Protein AF-A0A2H0XFH1-F1 (afdb_monomer_lite)

Foldseek 3Di:
DPDVVVVVVVVVVVVVVVVVVVVVVVPDPPPPPPPPPPPPDDPVVVVVVVPPPPPDDDDDDDDDDDDDDDDDDDDPDDDDPPPPPCDPPCPDDDDPCVPPDDDDPVVVVVVVVVVVVVVVVVVVCVVVVDDWDKDWDADPVRDIDIFIQFPVPRDTHNDWDADPPPRDIGDCVSVVHDDPCVVQVPPPDPPPPDD

pLDDT: mean 75.04, std 20.97, range [29.69, 97.19]

Sequence (195 aa):
MVNKSKELDRANRHYLTALQALRTIKEQPLKITLKANTAIIGQNQIVQANNHENNRVPRASPCDYITLFATGEKKFRKDYQQNLVISPNDLGVFQLADYSQKVNINDLTRQAKKELKTHLLRSSIELLGYNLALTTSKTRFNGERTWFVCPLCGKRVGVIYKQQGNNKVGCFKCLNLKYRKQRYKGMIEATTKTP

Organism: NCBI:txid1975084

Structure (mmCIF, N/CA/C/O backbone):
data_AF-A0A2H0XFH1-F1
#
_entry.id   AF-A0A2H0XFH1-F1
#
loop_
_atom_site.group_PDB
_atom_site.id
_atom_site.type_symbol
_atom_site.label_atom_id
_atom_site.label_alt_id
_atom_site.label_comp_id
_atom_site.label_asym_id
_atom_site.label_entity_id
_atom_site.label_seq_id
_atom_site.pdbx_PDB_ins_code
_atom_site.Cartn_x
_atom_site.Cartn_y
_atom_site.Cartn_z
_atom_site.occupancy
_atom_site.B_iso_or_equiv
_atom_site.auth_seq_id
_atom_site.auth_comp_id
_atom_site.auth_asym_id
_atom_site.auth_atom_id
_atom_site.pdbx_PDB_model_num
ATOM 1 N N . MET A 1 1 ? 32.714 10.387 49.669 1.00 56.88 1 MET A N 1
ATOM 2 C CA . MET A 1 1 ? 33.322 11.136 48.545 1.00 56.88 1 MET A CA 1
ATOM 3 C C . MET A 1 1 ? 33.868 10.127 47.543 1.00 56.88 1 MET A C 1
ATOM 5 O O . MET A 1 1 ? 34.739 9.351 47.907 1.00 56.88 1 MET A O 1
ATOM 9 N N . VAL A 1 2 ? 33.304 10.051 46.333 1.00 60.62 2 VAL A N 1
ATOM 10 C CA . VAL A 1 2 ? 33.778 9.125 45.287 1.00 60.62 2 VAL A CA 1
ATOM 11 C C . VAL A 1 2 ? 35.141 9.613 44.789 1.00 60.62 2 VAL A C 1
ATOM 13 O O . VAL A 1 2 ? 35.285 10.779 44.424 1.00 60.62 2 VAL A O 1
ATOM 16 N N . ASN A 1 3 ? 36.149 8.737 44.817 1.00 78.06 3 ASN A N 1
ATOM 17 C CA . ASN A 1 3 ? 37.506 9.054 44.371 1.00 78.06 3 ASN A CA 1
ATOM 18 C C . ASN A 1 3 ? 37.502 9.310 42.857 1.00 78.06 3 ASN A C 1
ATOM 20 O O . ASN A 1 3 ? 37.464 8.367 42.070 1.00 78.06 3 ASN A O 1
ATOM 24 N N . LYS A 1 4 ? 37.546 10.588 42.456 1.00 81.19 4 LYS A N 1
ATOM 25 C CA . LYS A 1 4 ? 37.508 11.035 41.050 1.00 81.19 4 LYS A CA 1
ATOM 26 C C . LYS A 1 4 ? 38.572 10.366 40.168 1.00 81.19 4 LYS A C 1
ATOM 28 O O . LYS A 1 4 ? 38.330 10.159 38.986 1.00 81.19 4 LYS A O 1
ATOM 33 N N . SER A 1 5 ? 39.710 9.973 40.743 1.00 83.75 5 SER A N 1
ATOM 34 C CA . SER A 1 5 ? 40.764 9.224 40.047 1.00 83.75 5 SER A CA 1
ATOM 35 C C . SER A 1 5 ? 40.297 7.849 39.555 1.00 83.75 5 SER A C 1
ATOM 37 O O . SER A 1 5 ? 40.556 7.484 38.414 1.00 83.75 5 SER A O 1
ATOM 39 N N . LYS A 1 6 ? 39.529 7.113 40.368 1.00 88.75 6 LYS A N 1
ATOM 40 C CA . LYS A 1 6 ? 39.027 5.776 40.005 1.00 88.75 6 LYS A CA 1
ATOM 41 C C . LYS A 1 6 ? 37.977 5.832 38.893 1.00 88.75 6 LYS A C 1
ATOM 43 O O . LYS A 1 6 ? 37.928 4.936 38.053 1.00 88.75 6 LYS A O 1
ATOM 48 N N . GLU A 1 7 ? 37.159 6.883 38.882 1.00 89.88 7 GLU A N 1
ATOM 49 C CA . GLU A 1 7 ? 36.175 7.123 37.818 1.00 89.88 7 GLU A CA 1
ATOM 50 C C . 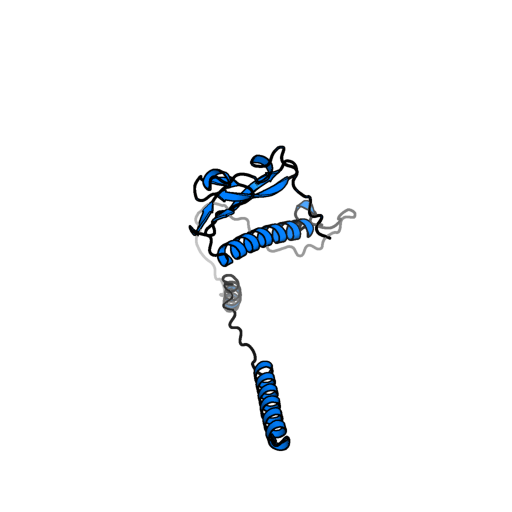GLU A 1 7 ? 36.851 7.530 36.503 1.00 89.88 7 GLU A C 1
ATOM 52 O O . GLU A 1 7 ? 36.461 7.048 35.440 1.00 89.88 7 GLU A O 1
ATOM 57 N N . LEU A 1 8 ? 37.922 8.330 36.565 1.00 93.12 8 LEU A N 1
ATOM 58 C CA . LEU A 1 8 ? 38.712 8.686 35.386 1.00 93.12 8 LEU A CA 1
ATOM 59 C C . LEU A 1 8 ? 39.372 7.451 34.749 1.00 93.12 8 LEU A C 1
ATOM 61 O O . LEU A 1 8 ? 39.285 7.258 33.537 1.00 93.12 8 LEU A O 1
ATOM 65 N N . ASP A 1 9 ? 39.946 6.561 35.561 1.00 94.19 9 ASP A N 1
ATOM 66 C CA . ASP A 1 9 ? 40.526 5.302 35.075 1.00 94.19 9 ASP A CA 1
ATOM 67 C C . ASP A 1 9 ? 39.476 4.373 34.459 1.00 94.19 9 ASP A C 1
ATOM 69 O O . ASP A 1 9 ? 39.735 3.677 33.472 1.00 94.19 9 ASP A O 1
ATOM 73 N N . ARG A 1 10 ? 38.268 4.354 35.030 1.00 94.31 10 ARG A N 1
ATOM 74 C CA . ARG A 1 10 ? 37.143 3.589 34.487 1.00 94.31 10 ARG A CA 1
ATOM 75 C C . ARG A 1 10 ? 36.719 4.133 33.124 1.00 94.31 10 ARG A C 1
ATOM 77 O O . ARG A 1 10 ? 36.577 3.348 32.187 1.00 94.31 10 ARG A O 1
ATOM 84 N N . ALA A 1 11 ? 36.584 5.452 32.996 1.00 93.25 11 ALA A N 1
ATOM 85 C CA . ALA A 1 11 ? 36.247 6.112 31.737 1.00 93.25 11 ALA A CA 1
ATOM 86 C C . ALA A 1 11 ? 37.311 5.864 30.655 1.00 93.25 11 ALA A C 1
ATOM 88 O O . ALA A 1 11 ? 36.967 5.504 29.528 1.00 93.25 11 ALA A O 1
ATOM 89 N N . ASN A 1 12 ? 38.595 5.955 31.011 1.00 96.00 12 ASN A N 1
ATOM 90 C CA . ASN A 1 12 ? 39.698 5.703 30.083 1.00 96.00 12 ASN A CA 1
ATOM 91 C C . ASN A 1 12 ? 39.706 4.260 29.563 1.00 96.00 12 ASN A C 1
ATOM 93 O O . ASN A 1 12 ? 39.897 4.044 28.366 1.00 96.00 12 ASN A O 1
ATOM 97 N N . ARG A 1 13 ? 39.429 3.265 30.418 1.00 95.81 13 ARG A N 1
ATOM 98 C CA . ARG A 1 13 ? 39.296 1.868 29.969 1.00 95.81 13 ARG A CA 1
ATOM 99 C C . ARG A 1 13 ? 38.153 1.700 28.973 1.00 95.81 13 ARG A C 1
ATOM 101 O O . ARG A 1 13 ? 38.363 1.117 27.915 1.00 95.81 13 ARG A O 1
ATOM 108 N N . HIS A 1 14 ? 36.977 2.255 29.271 1.00 95.31 14 HIS A N 1
ATOM 109 C CA . HIS A 1 14 ? 35.832 2.185 28.358 1.00 95.31 14 HIS A CA 1
ATOM 110 C C . HIS A 1 14 ? 36.119 2.859 27.010 1.00 95.31 14 HIS A C 1
ATOM 112 O O . HIS A 1 14 ? 35.769 2.306 25.966 1.00 95.31 14 HIS A O 1
ATOM 118 N N . TYR A 1 15 ? 36.802 4.005 27.021 1.00 97.19 15 TYR A N 1
ATOM 119 C CA . TYR A 1 15 ? 37.210 4.711 25.809 1.00 97.19 15 TYR A CA 1
ATOM 120 C C . TYR A 1 15 ? 38.165 3.877 24.939 1.00 97.19 15 TYR A C 1
ATOM 122 O O . TYR A 1 15 ? 37.941 3.728 23.737 1.00 97.19 15 TYR A O 1
ATOM 130 N N . LEU A 1 16 ? 39.190 3.268 25.541 1.00 96.06 16 LEU A N 1
ATOM 131 C CA . LEU A 1 16 ? 40.148 2.425 24.818 1.00 96.06 16 LEU A CA 1
ATOM 132 C C . LEU A 1 16 ? 39.493 1.162 24.243 1.00 96.06 16 LEU A C 1
ATOM 134 O O . LEU A 1 16 ? 39.755 0.808 23.092 1.00 96.06 16 LEU A O 1
ATOM 138 N N . THR A 1 17 ? 38.593 0.520 24.996 1.00 96.38 17 THR A N 1
ATOM 139 C CA . THR A 1 17 ? 37.822 -0.631 24.501 1.00 96.38 17 THR A CA 1
ATOM 140 C C . THR A 1 17 ? 36.943 -0.249 23.309 1.00 96.38 17 THR A C 1
ATOM 142 O O . THR A 1 17 ? 36.899 -0.983 22.321 1.00 96.38 17 THR A O 1
ATOM 145 N N . ALA A 1 18 ? 36.287 0.914 23.359 1.00 95.31 18 ALA A N 1
ATOM 146 C CA . ALA A 1 18 ? 35.474 1.407 22.250 1.00 95.31 18 ALA A CA 1
ATOM 147 C C . ALA A 1 18 ? 36.320 1.657 20.989 1.00 95.31 18 ALA A C 1
ATOM 149 O O . ALA A 1 18 ? 35.940 1.235 19.897 1.00 95.31 18 ALA A O 1
ATOM 150 N N . LEU A 1 19 ? 37.500 2.270 21.130 1.00 95.38 19 LEU A N 1
ATOM 151 C CA . LEU A 1 19 ? 38.416 2.481 20.005 1.00 95.38 19 LEU A CA 1
ATOM 152 C C . LEU A 1 19 ? 38.909 1.168 19.389 1.00 95.38 19 LEU A C 1
ATOM 154 O O . LEU A 1 19 ? 39.000 1.063 18.164 1.00 95.38 19 LEU A O 1
ATOM 158 N N . GLN A 1 20 ? 39.211 0.165 20.213 1.00 94.19 20 GLN A N 1
ATOM 159 C CA . GLN A 1 20 ? 39.649 -1.144 19.733 1.00 94.19 20 GLN A CA 1
ATOM 160 C C . GLN A 1 20 ? 38.537 -1.860 18.952 1.00 94.19 20 GLN A C 1
ATOM 162 O O . GLN A 1 20 ? 38.805 -2.401 17.881 1.00 94.19 20 GLN A O 1
ATOM 167 N N . ALA A 1 21 ? 37.289 -1.786 19.423 1.00 92.88 21 ALA A N 1
ATOM 168 C CA . ALA A 1 21 ? 36.130 -2.331 18.715 1.00 92.88 21 ALA A CA 1
ATOM 169 C C . ALA A 1 21 ? 35.875 -1.634 17.364 1.00 92.88 21 ALA A C 1
ATOM 171 O O . ALA A 1 21 ? 35.513 -2.271 16.379 1.00 92.88 21 ALA A O 1
ATOM 172 N N . LEU A 1 22 ? 36.097 -0.322 17.281 1.00 87.62 22 LEU A N 1
ATOM 173 C CA . LEU A 1 22 ? 35.948 0.410 16.020 1.00 87.62 22 LEU A CA 1
ATOM 174 C C . LEU A 1 22 ? 37.038 0.045 15.002 1.00 87.62 22 LEU A C 1
ATOM 176 O O . LEU A 1 22 ? 36.758 -0.027 13.805 1.00 87.62 22 LEU A O 1
ATOM 180 N N . ARG A 1 23 ? 38.267 -0.224 15.461 1.00 88.44 23 ARG A N 1
ATOM 181 C CA . ARG A 1 23 ? 39.347 -0.712 14.587 1.00 88.44 23 ARG A CA 1
ATOM 182 C C . ARG A 1 23 ? 39.047 -2.107 14.044 1.00 88.44 23 ARG A C 1
ATOM 184 O O . ARG A 1 23 ? 39.189 -2.311 12.844 1.00 88.44 23 ARG A O 1
ATOM 191 N N . THR A 1 24 ? 38.533 -3.019 14.871 1.00 86.19 24 THR A N 1
ATOM 192 C CA . THR A 1 24 ? 38.166 -4.368 14.407 1.00 86.19 24 THR A CA 1
ATOM 193 C C . THR A 1 24 ? 37.001 -4.353 13.418 1.00 86.19 24 THR A C 1
ATOM 195 O O . THR A 1 24 ? 37.026 -5.117 12.459 1.00 86.19 24 THR A O 1
ATOM 198 N N . ILE A 1 25 ? 36.019 -3.458 13.579 1.00 83.38 25 ILE A N 1
ATOM 199 C CA . ILE A 1 25 ? 34.946 -3.269 12.584 1.00 83.38 25 ILE A CA 1
ATOM 200 C C . ILE A 1 25 ? 35.511 -2.751 11.252 1.00 83.38 25 ILE A C 1
ATOM 202 O O . ILE A 1 25 ? 35.075 -3.186 10.188 1.00 83.38 25 ILE A O 1
ATOM 206 N N . LYS A 1 26 ? 36.488 -1.838 11.295 1.00 84.06 26 LYS A N 1
ATOM 207 C CA . LYS A 1 26 ? 37.116 -1.267 10.093 1.00 84.06 26 LYS A CA 1
ATOM 208 C C . LYS A 1 26 ? 37.992 -2.275 9.340 1.00 84.06 26 LYS A C 1
ATOM 210 O O . LYS A 1 26 ? 38.092 -2.196 8.119 1.00 84.06 26 LYS A O 1
ATOM 215 N N . GLU A 1 27 ? 38.644 -3.183 10.057 1.00 78.12 27 GLU A N 1
ATOM 216 C CA . GLU A 1 27 ? 39.628 -4.119 9.501 1.00 78.12 27 GLU A CA 1
ATOM 217 C C . GLU A 1 27 ? 39.028 -5.413 8.952 1.00 78.12 27 GLU A C 1
ATOM 219 O O . GLU A 1 27 ? 39.754 -6.177 8.327 1.00 78.12 27 GLU A O 1
ATOM 224 N N . GLN A 1 28 ? 37.735 -5.683 9.143 1.00 68.69 28 GLN A N 1
ATOM 225 C CA . GLN A 1 28 ? 37.112 -6.873 8.567 1.00 68.69 28 GLN A CA 1
ATOM 226 C C . GLN A 1 28 ? 36.797 -6.638 7.082 1.00 68.69 28 GLN A C 1
ATOM 228 O O . GLN A 1 28 ? 35.812 -5.959 6.776 1.00 68.69 28 GLN A O 1
ATOM 233 N N . PRO A 1 29 ? 37.559 -7.214 6.122 1.00 65.31 29 PRO A N 1
ATOM 234 C CA . PRO A 1 29 ? 37.061 -7.322 4.766 1.00 65.31 29 PRO A CA 1
ATOM 235 C C . PRO A 1 29 ? 35.828 -8.220 4.831 1.00 65.31 29 PRO A C 1
ATOM 237 O O . PRO A 1 29 ? 35.925 -9.427 5.062 1.00 65.31 29 PRO A O 1
ATOM 240 N N . LEU A 1 30 ? 34.647 -7.631 4.656 1.00 64.12 30 LEU A N 1
ATOM 241 C CA . LEU A 1 30 ? 33.427 -8.389 4.435 1.00 64.12 30 LEU A CA 1
ATOM 242 C C . LEU A 1 30 ? 33.646 -9.214 3.164 1.00 64.12 30 LEU A C 1
ATOM 244 O O . LEU A 1 30 ? 33.485 -8.722 2.048 1.00 64.12 30 LEU A O 1
ATOM 248 N N . LYS A 1 31 ? 34.036 -10.481 3.324 1.00 53.97 31 LYS A N 1
ATOM 249 C CA . LYS A 1 31 ? 34.028 -11.466 2.245 1.00 53.97 31 LYS A CA 1
ATOM 250 C C . LYS A 1 31 ? 32.570 -11.820 1.983 1.00 53.97 31 LYS A C 1
ATOM 252 O O . LYS A 1 31 ? 32.074 -12.871 2.389 1.00 53.97 31 LYS A O 1
ATOM 257 N N . ILE A 1 32 ? 31.855 -10.889 1.356 1.00 55.53 32 ILE A N 1
ATOM 258 C CA . ILE A 1 32 ? 30.487 -11.105 0.912 1.00 55.53 32 ILE A CA 1
ATOM 259 C C . ILE A 1 32 ? 30.586 -12.155 -0.187 1.00 55.53 32 ILE A C 1
ATOM 261 O O . ILE A 1 32 ? 30.992 -11.878 -1.314 1.00 55.53 32 ILE A O 1
ATOM 265 N N . THR A 1 33 ? 30.260 -13.395 0.163 1.00 54.22 33 THR A N 1
ATOM 266 C CA . THR A 1 33 ? 30.139 -14.473 -0.813 1.00 54.22 33 THR A CA 1
ATOM 267 C C . THR A 1 33 ? 28.787 -14.272 -1.480 1.00 54.22 33 THR A C 1
ATOM 269 O O . THR A 1 33 ? 27.788 -14.877 -1.094 1.00 54.22 33 THR A O 1
ATOM 272 N N . LEU A 1 34 ? 28.727 -13.327 -2.419 1.00 51.03 34 LEU A N 1
ATOM 273 C CA . LEU A 1 34 ? 27.561 -13.136 -3.265 1.00 51.03 34 LEU A CA 1
ATOM 274 C C . LEU A 1 34 ? 27.413 -14.410 -4.100 1.00 51.03 34 LEU A C 1
ATOM 276 O O . LEU A 1 34 ? 28.063 -14.569 -5.130 1.00 51.03 34 LEU A O 1
ATOM 280 N N . LYS A 1 35 ? 26.559 -15.339 -3.656 1.00 51.72 35 LYS A N 1
ATOM 281 C CA . LYS A 1 35 ? 25.988 -16.354 -4.544 1.00 51.72 35 LYS A CA 1
ATOM 282 C C . LYS A 1 35 ? 25.026 -15.625 -5.474 1.00 51.72 35 LYS A C 1
ATOM 284 O O . LYS A 1 35 ? 23.817 -15.615 -5.265 1.00 51.72 35 LYS A O 1
ATOM 289 N N . ALA A 1 36 ? 25.585 -14.929 -6.457 1.00 51.12 36 ALA A N 1
ATOM 290 C CA . ALA A 1 36 ? 24.815 -14.468 -7.586 1.00 51.12 36 ALA A CA 1
ATOM 291 C C . ALA A 1 36 ? 24.324 -15.728 -8.307 1.00 51.12 36 ALA A C 1
ATOM 293 O O . ALA A 1 36 ? 25.126 -16.520 -8.800 1.00 51.12 36 ALA A O 1
ATOM 294 N N . ASN A 1 37 ? 23.008 -15.928 -8.354 1.00 52.91 37 ASN A N 1
ATOM 295 C CA . ASN A 1 37 ? 22.392 -16.830 -9.321 1.00 52.91 37 ASN A CA 1
ATOM 296 C C . ASN A 1 37 ? 22.528 -16.192 -10.712 1.00 52.91 37 ASN A C 1
ATOM 298 O O . ASN A 1 37 ? 21.552 -15.769 -11.319 1.00 52.91 37 ASN A O 1
ATOM 302 N N . THR A 1 38 ? 23.759 -16.085 -11.202 1.00 52.44 38 THR A N 1
ATOM 303 C CA . THR A 1 38 ? 24.075 -15.873 -12.611 1.00 52.44 38 THR A CA 1
ATOM 304 C C . THR A 1 38 ? 24.416 -17.236 -13.194 1.00 52.44 38 THR A C 1
ATOM 306 O O . THR A 1 38 ? 25.561 -17.536 -13.523 1.00 52.44 38 THR A O 1
ATOM 309 N N . ALA A 1 39 ? 23.403 -18.095 -13.299 1.00 50.91 39 ALA A N 1
ATOM 310 C CA . ALA A 1 39 ? 23.397 -19.024 -14.414 1.00 50.91 39 ALA A CA 1
ATOM 311 C C . ALA A 1 39 ? 23.316 -18.167 -15.692 1.00 50.91 39 ALA A C 1
ATOM 313 O O . ALA A 1 39 ? 22.602 -17.168 -15.703 1.00 50.91 39 ALA A O 1
ATOM 314 N N . ILE A 1 40 ? 24.022 -18.567 -16.752 1.00 53.56 40 ILE A N 1
ATOM 315 C CA . ILE A 1 40 ? 24.116 -17.899 -18.069 1.00 53.56 40 ILE A CA 1
ATOM 316 C C . ILE A 1 40 ? 25.279 -16.894 -18.229 1.00 53.56 40 ILE A C 1
ATOM 318 O O . ILE A 1 40 ? 25.121 -15.892 -18.900 1.00 53.56 40 ILE A O 1
ATOM 322 N N . ILE A 1 41 ? 26.488 -17.159 -17.715 1.00 46.28 41 ILE A N 1
ATOM 323 C CA . ILE A 1 41 ? 27.735 -16.716 -18.391 1.00 46.28 41 ILE A CA 1
ATOM 324 C C . ILE A 1 41 ? 28.824 -17.772 -18.138 1.00 46.28 41 ILE A C 1
ATOM 326 O O . ILE A 1 41 ? 29.733 -17.583 -17.343 1.00 46.28 41 ILE A O 1
ATOM 330 N N . GLY A 1 42 ? 28.693 -18.944 -18.762 1.00 43.84 42 GLY A N 1
ATOM 331 C CA . GLY A 1 42 ? 29.693 -20.019 -18.634 1.00 43.84 42 GLY A CA 1
ATOM 332 C C . GLY A 1 42 ? 29.771 -20.980 -19.818 1.00 43.84 42 GLY A C 1
ATOM 333 O O . GLY A 1 42 ? 30.693 -21.781 -19.892 1.00 43.84 42 GLY A O 1
ATOM 334 N N . GLN A 1 43 ? 28.846 -20.896 -20.778 1.00 45.72 43 GLN A N 1
ATOM 335 C CA . GLN A 1 43 ? 28.830 -21.794 -21.939 1.00 45.72 43 GLN A CA 1
ATOM 336 C C . GLN A 1 43 ? 29.565 -21.230 -23.166 1.00 45.72 43 GLN A C 1
ATOM 338 O O . GLN A 1 43 ? 29.958 -22.002 -24.031 1.00 45.72 43 GLN A O 1
ATOM 343 N N . ASN A 1 44 ? 29.856 -19.923 -23.225 1.00 48.97 44 ASN A N 1
ATOM 344 C CA . ASN A 1 44 ? 30.532 -19.332 -24.392 1.00 48.97 44 ASN A CA 1
ATOM 345 C C . ASN A 1 44 ? 32.067 -19.425 -24.363 1.00 48.97 44 ASN A C 1
ATOM 347 O O . ASN A 1 44 ? 32.689 -19.268 -25.408 1.00 48.97 44 ASN A O 1
ATOM 351 N N . GLN A 1 45 ? 32.692 -19.714 -23.215 1.00 50.47 45 GLN A N 1
ATOM 352 C CA . GLN A 1 45 ? 34.156 -19.867 -23.145 1.00 50.47 45 GLN A CA 1
ATOM 353 C C . GLN A 1 45 ? 34.630 -21.287 -23.499 1.00 50.47 45 GLN A C 1
ATOM 355 O O . GLN A 1 45 ? 35.728 -21.443 -24.022 1.00 50.47 45 GLN A O 1
ATOM 360 N N . ILE A 1 46 ? 33.788 -22.313 -23.326 1.00 50.00 46 ILE A N 1
ATOM 361 C CA . ILE A 1 46 ? 34.125 -23.696 -23.714 1.00 50.00 46 ILE A CA 1
ATOM 362 C C . ILE A 1 46 ? 34.072 -23.869 -25.244 1.00 50.00 46 ILE A C 1
ATOM 364 O O . ILE A 1 46 ? 34.881 -24.594 -25.816 1.00 50.00 46 ILE A O 1
ATOM 368 N N . VAL A 1 47 ? 33.191 -23.135 -25.935 1.00 50.84 47 VAL A N 1
ATOM 369 C CA . VAL A 1 47 ? 33.085 -23.184 -27.408 1.00 50.84 47 VAL A CA 1
ATOM 370 C C . VAL A 1 47 ? 34.312 -22.572 -28.101 1.00 50.84 47 VAL A C 1
ATOM 372 O O . VAL A 1 47 ? 34.637 -22.964 -29.218 1.00 50.84 47 VAL A O 1
ATOM 375 N N . GLN A 1 48 ? 35.041 -21.658 -27.451 1.00 49.66 48 GLN A N 1
ATOM 376 C CA . GLN A 1 48 ? 36.236 -21.043 -28.047 1.00 49.66 48 GLN A CA 1
ATOM 377 C C . GLN A 1 48 ? 37.525 -21.853 -27.830 1.00 49.66 48 GLN A C 1
ATOM 379 O O . GLN A 1 48 ? 38.448 -21.726 -28.630 1.00 49.66 48 GLN A O 1
ATOM 384 N N . ALA A 1 49 ? 37.584 -22.725 -26.818 1.00 44.69 49 ALA A N 1
ATOM 385 C CA . ALA A 1 49 ? 38.763 -23.556 -26.555 1.00 44.69 49 ALA A CA 1
ATOM 386 C C . ALA A 1 49 ? 38.871 -24.772 -27.497 1.00 44.69 49 ALA A C 1
ATOM 388 O O . ALA A 1 49 ? 39.973 -25.171 -27.860 1.00 44.69 49 ALA A O 1
ATOM 389 N N . ASN A 1 50 ? 37.745 -25.318 -27.971 1.00 47.59 50 ASN A N 1
ATOM 390 C CA . ASN A 1 50 ? 37.748 -26.529 -28.807 1.00 47.59 50 ASN A CA 1
ATOM 391 C C . ASN A 1 50 ? 38.034 -26.272 -30.300 1.00 47.59 50 ASN A C 1
ATOM 393 O O . ASN A 1 50 ? 38.177 -27.220 -31.068 1.00 47.59 50 ASN A O 1
ATOM 397 N N . ASN A 1 51 ? 38.132 -25.010 -30.732 1.00 46.31 51 ASN A N 1
ATOM 398 C CA . ASN A 1 51 ? 38.330 -24.664 -32.146 1.00 46.31 51 ASN A CA 1
ATOM 399 C C . ASN A 1 51 ? 39.805 -24.518 -32.561 1.00 46.31 51 ASN A C 1
ATOM 401 O O . ASN A 1 51 ? 40.074 -24.284 -33.738 1.00 46.31 51 ASN A O 1
ATOM 405 N N . HIS A 1 52 ? 40.762 -24.667 -31.638 1.00 44.62 52 HIS A N 1
ATOM 406 C CA . HIS A 1 52 ? 42.182 -24.424 -31.926 1.00 44.62 52 HIS A CA 1
ATOM 407 C C . HIS A 1 52 ? 43.042 -25.671 -32.209 1.00 44.62 52 HIS A C 1
ATOM 409 O O . HIS A 1 52 ? 44.191 -25.500 -32.608 1.00 44.62 52 HIS A O 1
ATOM 415 N N . GLU A 1 53 ? 42.523 -26.901 -32.104 1.00 42.16 53 GLU A N 1
ATOM 416 C CA . GLU A 1 53 ? 43.358 -28.114 -32.254 1.00 42.16 53 GLU A CA 1
ATOM 417 C C . GLU A 1 53 ? 43.228 -28.895 -33.574 1.00 42.16 53 GLU A C 1
ATOM 419 O O . GLU A 1 53 ? 44.041 -29.780 -33.825 1.00 42.16 53 GLU A O 1
ATOM 424 N N . ASN A 1 54 ? 42.321 -28.548 -34.492 1.00 39.38 54 ASN A N 1
ATOM 425 C CA . ASN A 1 54 ? 42.110 -29.351 -35.711 1.00 39.38 54 ASN A CA 1
ATOM 426 C C . ASN A 1 54 ? 42.575 -28.683 -37.016 1.00 39.38 54 ASN A C 1
ATOM 428 O O . ASN A 1 54 ? 41.884 -28.732 -38.030 1.00 39.38 54 ASN A O 1
ATOM 432 N N . ASN A 1 55 ? 43.788 -28.121 -37.020 1.00 43.38 55 ASN A N 1
ATOM 433 C CA . ASN A 1 55 ? 44.528 -27.811 -38.251 1.00 43.38 55 ASN A CA 1
ATOM 434 C C . ASN A 1 55 ? 45.625 -28.864 -38.495 1.00 43.38 55 ASN A C 1
ATOM 436 O O . ASN A 1 55 ? 46.818 -28.613 -38.333 1.00 43.38 55 ASN A O 1
ATOM 440 N N . ARG A 1 56 ? 45.216 -30.064 -38.920 1.00 39.31 56 ARG A N 1
ATOM 441 C CA . ARG A 1 56 ? 46.076 -30.981 -39.684 1.00 39.31 56 ARG A CA 1
ATOM 442 C C . ARG A 1 56 ? 45.365 -31.324 -40.985 1.00 39.31 56 ARG A C 1
ATOM 444 O O . ARG A 1 56 ? 44.303 -31.932 -40.979 1.00 39.31 56 ARG A O 1
ATOM 451 N N . VAL A 1 57 ? 45.958 -30.890 -42.090 1.00 42.53 57 VAL A N 1
ATOM 452 C CA . VAL A 1 57 ? 45.482 -31.106 -43.460 1.00 42.53 57 VAL A CA 1
ATOM 453 C C . VAL A 1 57 ? 45.745 -32.561 -43.875 1.00 42.53 57 VAL A C 1
ATOM 455 O O . VAL A 1 57 ? 46.909 -32.966 -43.861 1.00 42.53 57 VAL A O 1
ATOM 458 N N . PRO A 1 58 ? 44.744 -33.344 -44.316 1.00 38.28 58 PRO A N 1
ATOM 459 C CA . PRO A 1 58 ? 44.989 -34.548 -45.100 1.00 38.28 58 PRO A CA 1
ATOM 460 C C . PRO A 1 58 ? 45.030 -34.203 -46.595 1.00 38.28 58 PRO A C 1
ATOM 462 O O . PRO A 1 58 ? 44.170 -33.493 -47.116 1.00 38.28 58 PRO A O 1
ATOM 465 N N . ARG A 1 59 ? 46.043 -34.729 -47.292 1.00 38.72 59 ARG A N 1
ATOM 466 C CA . ARG A 1 59 ? 46.125 -34.738 -48.759 1.00 38.72 59 ARG A CA 1
ATOM 467 C C . ARG A 1 59 ? 44.959 -35.562 -49.313 1.00 38.72 59 ARG A C 1
ATOM 469 O O . ARG A 1 59 ? 44.800 -36.713 -48.924 1.00 38.72 59 ARG A O 1
ATOM 476 N N . ALA A 1 60 ? 44.182 -34.993 -50.228 1.00 35.34 60 ALA A N 1
ATOM 477 C CA . ALA A 1 60 ? 43.206 -35.749 -51.002 1.00 35.34 60 ALA A CA 1
ATOM 478 C C . ALA A 1 60 ? 43.910 -36.500 -52.145 1.00 35.34 60 ALA A C 1
ATOM 480 O O . ALA A 1 60 ? 44.707 -35.902 -52.871 1.00 35.34 60 ALA A O 1
ATOM 481 N N . SER A 1 61 ? 43.571 -37.777 -52.334 1.00 35.31 61 SER A N 1
ATOM 482 C CA . SER A 1 61 ? 43.657 -38.453 -53.631 1.00 35.31 61 SER A CA 1
ATOM 483 C C . SER A 1 61 ? 42.259 -38.919 -54.057 1.00 35.31 61 SER A C 1
ATOM 485 O O . SER A 1 61 ? 41.417 -39.171 -53.194 1.00 35.31 61 SER A O 1
ATOM 487 N N . PRO A 1 62 ? 41.987 -38.991 -55.368 1.00 49.88 62 PRO A N 1
ATOM 488 C CA . PRO A 1 62 ? 40.641 -39.017 -55.921 1.00 49.88 62 PRO A CA 1
ATOM 489 C C . PRO A 1 62 ? 40.188 -40.441 -56.242 1.00 49.88 62 PRO A C 1
ATOM 491 O O . PRO A 1 62 ? 40.950 -41.181 -56.853 1.00 49.88 62 PRO A O 1
ATOM 494 N N . CYS A 1 63 ? 38.957 -40.793 -55.866 1.00 33.47 63 CYS A N 1
ATOM 495 C CA . CYS A 1 63 ? 37.991 -41.486 -56.724 1.00 33.47 63 CYS A CA 1
ATOM 496 C C . CYS A 1 63 ? 36.727 -41.892 -55.948 1.00 33.47 63 CYS A C 1
ATOM 498 O O . CYS A 1 63 ? 36.769 -42.218 -54.767 1.00 33.47 63 CYS A O 1
ATOM 500 N N . ASP A 1 64 ? 35.639 -41.899 -56.713 1.00 29.69 64 ASP A N 1
ATOM 501 C CA . ASP A 1 64 ? 34.442 -42.723 -56.570 1.00 29.69 64 ASP A CA 1
ATOM 502 C C . ASP A 1 64 ? 33.238 -42.241 -55.737 1.00 29.69 64 ASP A C 1
ATOM 504 O O . ASP A 1 64 ? 33.187 -42.242 -54.513 1.00 29.69 64 ASP A O 1
ATOM 508 N N . TYR A 1 65 ? 32.196 -41.980 -56.535 1.00 37.78 65 TYR A N 1
ATOM 509 C CA . TYR A 1 65 ? 30.825 -42.462 -56.373 1.00 37.78 65 TYR A CA 1
ATOM 510 C C . TYR A 1 65 ? 29.805 -41.561 -55.660 1.00 37.78 65 TYR A C 1
ATOM 512 O O . TYR A 1 65 ? 29.452 -41.699 -54.496 1.00 37.78 65 TYR A O 1
ATOM 520 N N . ILE A 1 66 ? 29.278 -40.641 -56.469 1.00 41.31 66 ILE A N 1
ATOM 521 C CA . ILE A 1 66 ? 27.846 -40.432 -56.750 1.00 41.31 66 ILE A CA 1
ATOM 522 C C . ILE A 1 66 ? 26.884 -41.317 -55.924 1.00 41.31 66 ILE A C 1
ATOM 524 O O . ILE A 1 66 ? 26.804 -42.514 -56.158 1.00 41.31 66 ILE A O 1
ATOM 528 N N . THR A 1 67 ? 26.027 -40.728 -55.082 1.00 42.72 67 THR A N 1
ATOM 529 C CA . THR A 1 67 ? 24.564 -40.642 -55.324 1.00 42.72 67 THR A CA 1
ATOM 530 C C . THR A 1 67 ? 23.785 -40.058 -54.136 1.00 42.72 67 THR A C 1
ATOM 532 O O . THR A 1 67 ? 23.900 -40.550 -53.026 1.00 42.72 67 THR A O 1
ATOM 535 N N . LEU A 1 68 ? 22.916 -39.081 -54.467 1.00 39.84 68 LEU A N 1
ATOM 536 C CA . LEU A 1 68 ? 21.596 -38.767 -53.876 1.00 39.84 68 LEU A CA 1
ATOM 537 C C . LEU A 1 68 ? 21.614 -38.343 -52.386 1.00 39.84 68 LEU A C 1
ATOM 539 O O . LEU A 1 68 ? 22.064 -39.069 -51.521 1.00 39.84 68 LEU A O 1
ATOM 543 N N . PHE A 1 69 ? 21.174 -37.143 -51.996 1.00 38.00 69 PHE A N 1
ATOM 544 C CA . PHE A 1 69 ? 19.804 -36.649 -52.130 1.00 38.00 69 PHE A CA 1
ATOM 545 C C . PHE A 1 69 ? 19.723 -35.107 -52.110 1.00 38.00 69 PHE A C 1
ATOM 547 O O . PHE A 1 69 ? 20.387 -34.436 -51.329 1.00 38.00 69 PHE A O 1
ATOM 554 N N . ALA A 1 70 ? 18.844 -34.586 -52.971 1.00 36.84 70 ALA A N 1
ATOM 555 C CA . ALA A 1 70 ? 17.972 -33.428 -52.758 1.00 36.84 70 ALA A CA 1
ATOM 556 C C . ALA A 1 70 ? 18.562 -32.171 -52.080 1.00 36.84 70 ALA A C 1
ATOM 558 O O . ALA A 1 70 ? 18.332 -31.872 -50.914 1.00 36.84 70 ALA A O 1
ATOM 559 N N . THR A 1 71 ? 19.254 -31.386 -52.905 1.00 41.69 71 THR A N 1
ATOM 560 C CA . THR A 1 71 ? 19.078 -29.932 -53.084 1.00 41.69 71 THR A CA 1
ATOM 561 C C . THR A 1 71 ? 18.302 -29.171 -51.999 1.00 41.69 71 THR A C 1
ATOM 563 O O . THR A 1 71 ? 17.073 -29.106 -52.028 1.00 41.69 71 THR A O 1
ATOM 566 N N . GLY A 1 72 ? 19.029 -28.470 -51.129 1.00 43.88 72 GLY A N 1
ATOM 567 C CA . GLY A 1 72 ? 18.419 -27.498 -50.224 1.00 43.88 72 GLY A CA 1
ATOM 568 C C . GLY A 1 72 ? 19.364 -26.609 -49.420 1.00 43.88 72 GLY A C 1
ATOM 569 O O . GLY A 1 72 ? 18.870 -25.812 -48.635 1.00 43.88 72 GLY A O 1
ATOM 570 N N . GLU A 1 73 ? 20.687 -26.678 -49.594 1.00 37.81 73 GLU A N 1
ATOM 571 C CA . GLU A 1 73 ? 21.612 -25.851 -48.810 1.00 37.81 73 GLU A CA 1
ATOM 572 C C . GLU A 1 73 ? 22.379 -24.879 -49.702 1.00 37.81 73 GLU A C 1
ATOM 574 O O . GLU A 1 73 ? 23.177 -25.234 -50.573 1.00 37.81 73 GLU A O 1
ATOM 579 N N . LYS A 1 74 ? 22.058 -23.599 -49.498 1.00 39.53 74 LYS A N 1
ATOM 580 C CA . LYS A 1 74 ? 22.691 -22.458 -50.146 1.00 39.53 74 LYS A CA 1
ATOM 581 C C . LYS A 1 74 ? 24.185 -22.501 -49.843 1.00 39.53 74 LYS A C 1
ATOM 583 O O . LYS A 1 74 ? 24.600 -22.352 -48.698 1.00 39.53 74 LYS A O 1
ATOM 588 N N . LYS A 1 75 ? 24.971 -22.680 -50.907 1.00 37.88 75 LYS A N 1
ATOM 589 C CA . LYS A 1 75 ? 26.428 -22.545 -50.934 1.00 37.88 75 LYS A CA 1
ATOM 590 C C . LYS A 1 75 ? 26.863 -21.349 -50.091 1.00 37.88 75 LYS A C 1
ATOM 592 O O . LYS A 1 75 ? 26.579 -20.202 -50.436 1.00 37.88 75 LYS A O 1
ATOM 597 N N . PHE A 1 76 ? 27.605 -21.643 -49.030 1.00 43.34 76 PHE A N 1
ATOM 598 C CA . PHE A 1 76 ? 28.436 -20.687 -48.320 1.00 43.34 76 PHE A CA 1
ATOM 599 C C . PHE A 1 76 ? 29.551 -20.243 -49.277 1.00 43.34 76 PHE A C 1
ATOM 601 O O . PHE A 1 76 ? 30.635 -20.826 -49.325 1.00 43.34 76 PHE A O 1
ATOM 608 N N . ARG A 1 77 ? 29.249 -19.250 -50.120 1.00 42.22 77 ARG A N 1
ATOM 609 C CA . ARG A 1 77 ? 30.264 -18.510 -50.865 1.00 42.22 77 ARG A CA 1
ATOM 610 C C . ARG A 1 77 ? 31.033 -17.663 -49.852 1.00 42.22 77 ARG A C 1
ATOM 612 O O . ARG A 1 77 ? 30.572 -16.608 -49.429 1.00 42.22 77 ARG A O 1
ATOM 619 N N . LYS A 1 78 ? 32.214 -18.162 -49.476 1.00 45.22 78 LYS A N 1
ATOM 620 C CA . LYS A 1 78 ? 33.385 -17.294 -49.320 1.00 45.22 78 LYS A CA 1
ATOM 621 C C . LYS A 1 78 ? 33.516 -16.491 -50.616 1.00 45.22 78 LYS A C 1
ATOM 623 O O . LYS A 1 78 ? 33.166 -17.028 -51.662 1.00 45.22 78 LYS A O 1
ATOM 628 N N . ASP A 1 79 ? 33.957 -15.246 -50.480 1.00 45.47 79 ASP A N 1
ATOM 629 C CA . ASP A 1 79 ? 34.271 -14.258 -51.525 1.00 45.47 79 ASP A CA 1
ATOM 630 C C . ASP A 1 79 ? 33.370 -13.036 -51.404 1.00 45.47 79 ASP A C 1
ATOM 632 O O . ASP A 1 79 ? 32.361 -12.918 -52.092 1.00 45.47 79 ASP A O 1
ATOM 636 N N . TYR A 1 80 ? 33.766 -12.107 -50.531 1.00 49.59 80 TYR A N 1
ATOM 637 C CA . TYR A 1 80 ? 33.584 -10.689 -50.818 1.00 49.59 80 TYR A CA 1
ATOM 638 C C . TYR A 1 80 ? 34.446 -9.828 -49.886 1.00 49.59 80 TYR A C 1
ATOM 640 O O . TYR A 1 80 ? 33.976 -9.177 -48.959 1.00 49.59 80 TYR A O 1
ATOM 648 N N . GLN A 1 81 ? 35.745 -9.771 -50.190 1.00 54.00 81 GLN A N 1
ATOM 649 C CA . GLN A 1 81 ? 36.419 -8.475 -50.166 1.00 54.00 81 GLN A CA 1
ATOM 650 C C . GLN A 1 81 ? 35.885 -7.697 -51.373 1.00 54.00 81 GLN A C 1
ATOM 652 O O . GLN A 1 81 ? 36.518 -7.650 -52.425 1.00 54.00 81 GLN A O 1
ATOM 657 N N . GLN A 1 82 ? 34.662 -7.171 -51.268 1.00 55.84 82 GLN A N 1
ATOM 658 C CA . GLN A 1 82 ? 34.220 -6.192 -52.247 1.00 55.84 82 GLN A CA 1
ATOM 659 C C . GLN A 1 82 ? 34.927 -4.883 -51.928 1.00 55.84 82 GLN A C 1
ATOM 661 O O . GLN A 1 82 ? 34.664 -4.242 -50.913 1.00 55.84 82 GLN A O 1
ATOM 666 N N . ASN A 1 83 ? 35.840 -4.510 -52.822 1.00 56.19 83 ASN A N 1
ATOM 667 C CA . ASN A 1 83 ? 36.114 -3.112 -53.098 1.00 56.19 83 ASN A CA 1
ATOM 668 C C . ASN A 1 83 ? 34.756 -2.453 -53.359 1.00 56.19 83 ASN A C 1
ATOM 670 O O . ASN A 1 83 ? 34.180 -2.640 -54.431 1.00 56.19 83 ASN A O 1
ATOM 674 N N . LEU A 1 84 ? 34.207 -1.774 -52.348 1.00 58.81 84 LEU A N 1
ATOM 675 C CA . LEU A 1 84 ? 32.975 -1.016 -52.496 1.00 58.81 84 LEU A CA 1
ATOM 676 C C . LEU A 1 84 ? 33.244 0.077 -53.524 1.00 58.81 84 LEU A C 1
ATOM 678 O O . LEU A 1 84 ? 33.926 1.064 -53.250 1.00 58.81 84 LEU A O 1
ATOM 682 N N . VAL A 1 85 ? 32.713 -0.121 -54.726 1.00 62.03 85 VAL A N 1
ATOM 683 C CA . VAL A 1 85 ? 32.501 0.962 -55.676 1.00 62.03 85 VAL A CA 1
ATOM 684 C C . VAL A 1 85 ? 31.435 1.841 -55.035 1.00 62.03 85 VAL A C 1
ATOM 686 O O . VAL A 1 85 ? 30.249 1.539 -55.119 1.00 62.03 85 VAL A O 1
ATOM 689 N N . ILE A 1 86 ? 31.870 2.877 -54.316 1.00 60.03 86 ILE A N 1
ATOM 690 C CA . ILE A 1 86 ? 30.977 3.866 -53.714 1.00 60.03 86 ILE A CA 1
ATOM 691 C C . ILE A 1 86 ? 30.270 4.548 -54.883 1.00 60.03 86 ILE A C 1
ATOM 693 O O . ILE A 1 86 ? 30.870 5.343 -55.610 1.00 60.03 86 ILE A O 1
ATOM 697 N N . SER A 1 87 ? 29.009 4.187 -55.122 1.00 66.56 87 SER A N 1
ATOM 698 C CA . SER A 1 87 ? 28.189 4.954 -56.054 1.00 66.56 87 SER A CA 1
ATOM 699 C C . SER A 1 87 ? 28.006 6.364 -55.471 1.00 66.56 87 SER A C 1
ATOM 701 O O . SER A 1 87 ? 27.936 6.493 -54.247 1.00 66.56 87 SER A O 1
ATOM 703 N N . PRO A 1 88 ? 27.896 7.432 -56.283 1.00 69.56 88 PRO A N 1
ATOM 704 C CA . PRO A 1 88 ? 27.714 8.794 -55.764 1.00 69.56 88 PRO A CA 1
ATOM 705 C C . PRO A 1 88 ? 26.511 8.970 -54.815 1.00 69.56 88 PRO A C 1
ATOM 707 O O . PRO A 1 88 ? 26.454 9.956 -54.089 1.00 69.56 88 PRO A O 1
ATOM 710 N N . ASN A 1 89 ? 25.581 8.004 -54.796 1.00 67.69 89 ASN A N 1
ATOM 711 C CA . ASN A 1 89 ? 24.394 7.965 -53.939 1.00 67.69 89 ASN A CA 1
ATOM 712 C C . ASN A 1 89 ? 24.435 6.883 -52.843 1.00 67.69 89 ASN A C 1
ATOM 714 O O . ASN A 1 89 ? 23.405 6.599 -52.228 1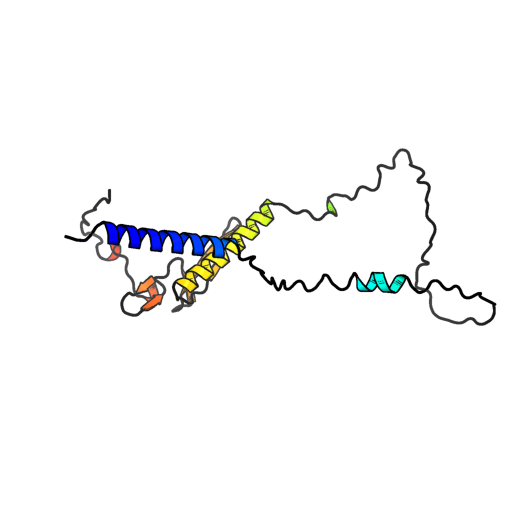.00 67.69 89 ASN A O 1
ATOM 718 N N . ASP A 1 90 ? 25.586 6.267 -52.577 1.00 65.69 90 ASP A N 1
ATOM 719 C CA . ASP A 1 90 ? 25.703 5.258 -51.526 1.00 65.69 90 ASP A CA 1
ATOM 720 C C . ASP A 1 90 ? 25.883 5.944 -50.164 1.00 65.69 90 ASP A C 1
ATOM 722 O O . ASP A 1 90 ? 26.994 6.205 -49.704 1.00 65.69 90 ASP A O 1
ATOM 726 N N . LEU A 1 91 ? 24.763 6.300 -49.526 1.00 68.19 91 LEU A N 1
ATOM 727 C CA . LEU A 1 91 ? 24.752 6.986 -48.229 1.00 68.19 91 LEU A CA 1
ATOM 728 C C . LEU A 1 91 ? 25.299 6.107 -47.084 1.00 68.19 91 LEU A C 1
ATOM 730 O O . LEU A 1 91 ? 25.493 6.607 -45.986 1.00 68.19 91 LEU A O 1
ATOM 734 N N . GLY A 1 92 ? 25.609 4.833 -47.327 1.00 64.81 92 GLY A N 1
ATOM 735 C CA . GLY A 1 92 ? 26.077 3.891 -46.316 1.00 64.81 92 GLY A CA 1
ATOM 736 C C . GLY A 1 92 ? 24.931 3.119 -45.658 1.00 64.81 92 GLY A C 1
ATOM 737 O O . GLY A 1 92 ? 23.761 3.500 -45.708 1.00 64.81 92 GLY A O 1
ATOM 738 N N . VAL A 1 93 ? 25.268 1.985 -45.039 1.00 65.75 93 VAL A N 1
ATOM 739 C CA . VAL A 1 93 ? 24.296 1.109 -44.370 1.00 65.75 93 VAL A CA 1
ATOM 740 C C . VAL A 1 93 ? 23.961 1.686 -42.995 1.00 65.75 93 VAL A C 1
ATOM 742 O O . VAL A 1 93 ? 24.477 1.245 -41.968 1.00 65.75 93 VAL A O 1
ATOM 745 N N . PHE A 1 94 ? 23.104 2.702 -42.957 1.00 68.44 94 PHE A N 1
ATOM 746 C CA . PHE A 1 94 ? 22.530 3.158 -41.698 1.00 68.44 94 PHE A CA 1
ATOM 747 C C . PHE A 1 94 ? 21.450 2.174 -41.256 1.00 68.44 94 PHE A C 1
ATOM 749 O O . PHE A 1 94 ? 20.470 1.938 -41.964 1.00 68.44 94 PHE A O 1
ATOM 756 N N . GLN A 1 95 ? 21.606 1.600 -40.064 1.00 68.44 95 GLN A N 1
ATOM 757 C CA . GLN A 1 95 ? 20.487 0.924 -39.421 1.00 68.44 95 GLN A CA 1
ATOM 758 C C . GLN A 1 95 ? 19.445 1.983 -39.063 1.00 68.44 95 GLN A C 1
ATOM 760 O O . GLN A 1 95 ? 19.726 2.903 -38.293 1.00 68.44 95 GLN A O 1
ATOM 765 N N . LEU A 1 96 ? 18.249 1.872 -39.648 1.00 74.50 96 LEU A N 1
ATOM 766 C CA . LEU A 1 96 ? 17.146 2.758 -39.299 1.00 74.50 96 LEU A CA 1
ATOM 767 C C . LEU A 1 96 ? 16.841 2.616 -37.808 1.00 74.50 96 LEU A C 1
ATOM 769 O O . LEU A 1 96 ? 16.800 1.506 -37.270 1.00 74.50 96 LEU A O 1
ATOM 773 N N . ALA A 1 97 ? 16.594 3.750 -37.153 1.00 75.50 97 ALA A N 1
ATOM 774 C CA . ALA A 1 97 ? 16.278 3.796 -35.729 1.00 75.50 97 ALA A CA 1
ATOM 775 C C . ALA A 1 97 ? 15.065 2.920 -35.368 1.00 75.50 97 ALA A C 1
ATOM 777 O O . ALA A 1 97 ? 14.988 2.417 -34.248 1.00 75.50 97 ALA A O 1
ATOM 778 N N . ASP A 1 98 ? 14.167 2.673 -36.323 1.00 78.31 98 ASP A N 1
ATOM 779 C CA . ASP A 1 98 ? 12.987 1.820 -36.162 1.00 78.31 98 ASP A CA 1
ATOM 780 C C . ASP A 1 98 ? 13.327 0.357 -35.837 1.00 78.31 98 ASP A C 1
ATOM 782 O O . ASP A 1 98 ? 12.534 -0.333 -35.200 1.00 78.31 98 ASP A O 1
ATOM 786 N N . TYR A 1 99 ? 14.522 -0.111 -36.214 1.00 82.88 99 TYR A N 1
ATOM 787 C CA . TYR A 1 99 ? 15.009 -1.456 -35.885 1.00 82.88 99 TYR A CA 1
ATOM 788 C C . TYR A 1 99 ? 15.854 -1.499 -34.606 1.00 82.88 99 TYR A C 1
ATOM 790 O O . TYR A 1 99 ? 16.314 -2.568 -34.203 1.00 82.88 99 TYR A O 1
ATOM 798 N N . SER A 1 100 ? 16.071 -0.352 -33.959 1.00 85.50 100 SER A N 1
ATOM 799 C CA . SER A 1 100 ? 16.842 -0.263 -32.720 1.00 85.50 100 SER A CA 1
ATOM 800 C C . SER A 1 100 ? 15.948 -0.417 -31.487 1.00 85.50 100 SER A C 1
ATOM 802 O O . SER A 1 100 ? 14.804 0.042 -31.445 1.00 85.50 100 SER A O 1
ATOM 804 N N . GLN A 1 101 ? 16.471 -1.051 -30.436 1.00 88.31 101 GLN A N 1
ATOM 805 C CA . GLN A 1 101 ? 15.767 -1.143 -29.161 1.00 88.31 101 GLN A CA 1
ATOM 806 C C . GLN A 1 101 ? 15.762 0.227 -28.469 1.00 88.31 101 GLN A C 1
ATOM 808 O O . GLN A 1 101 ? 16.767 0.667 -27.912 1.00 88.31 101 GLN A O 1
ATOM 813 N N . LYS A 1 102 ? 14.609 0.900 -28.460 1.00 92.62 102 LYS A N 1
ATOM 814 C CA . LYS A 1 102 ? 14.439 2.165 -27.742 1.00 92.62 102 LYS A CA 1
ATOM 815 C C . LYS A 1 102 ? 14.192 1.914 -26.255 1.00 92.62 102 LYS A C 1
ATOM 817 O O . LYS A 1 102 ? 13.167 1.354 -25.875 1.00 92.62 102 LYS A O 1
ATOM 822 N N . VAL A 1 103 ? 15.095 2.399 -25.408 1.00 93.94 103 VAL A N 1
ATOM 823 C CA . VAL A 1 103 ? 14.920 2.413 -23.950 1.00 93.94 103 VAL A CA 1
ATOM 824 C C . VAL A 1 103 ? 14.716 3.852 -23.494 1.00 93.94 103 VAL A C 1
ATOM 826 O O . VAL A 1 103 ? 15.581 4.703 -23.685 1.00 93.94 103 VAL A O 1
ATOM 829 N N . ASN A 1 104 ? 13.559 4.141 -22.898 1.00 96.25 104 ASN A N 1
ATOM 830 C CA . ASN A 1 104 ? 13.252 5.459 -22.353 1.00 96.25 104 ASN A CA 1
ATOM 831 C C . ASN A 1 104 ? 13.429 5.459 -20.830 1.00 96.25 104 ASN A C 1
ATOM 833 O O . ASN A 1 104 ? 12.838 4.644 -20.119 1.00 96.25 104 ASN A O 1
ATOM 837 N N . ILE A 1 105 ? 14.197 6.418 -20.314 1.00 96.44 105 ILE A N 1
ATOM 838 C CA . ILE A 1 105 ? 14.430 6.573 -18.875 1.00 96.44 105 ILE A CA 1
ATOM 839 C C . ILE A 1 105 ? 13.131 6.808 -18.087 1.00 96.44 105 ILE A C 1
ATOM 841 O O . ILE A 1 105 ? 12.989 6.350 -16.951 1.00 96.44 105 ILE A O 1
ATOM 845 N N . ASN A 1 106 ? 12.142 7.468 -18.692 1.00 96.25 106 ASN A N 1
ATOM 846 C CA . ASN A 1 106 ? 10.855 7.725 -18.050 1.00 96.25 106 ASN A CA 1
ATOM 847 C C . ASN A 1 106 ? 10.056 6.433 -17.843 1.00 96.25 106 ASN A C 1
ATOM 849 O O . ASN A 1 106 ? 9.395 6.278 -16.816 1.00 96.25 106 ASN A O 1
ATOM 853 N N . ASP A 1 107 ? 10.158 5.479 -18.769 1.00 93.88 107 ASP A N 1
ATOM 854 C CA . ASP A 1 107 ? 9.480 4.188 -18.643 1.00 93.88 107 ASP A CA 1
ATOM 855 C C . ASP A 1 107 ? 10.139 3.330 -17.560 1.00 93.88 107 ASP A C 1
ATOM 857 O O . ASP A 1 107 ? 9.441 2.790 -16.696 1.00 93.88 107 ASP A O 1
ATOM 861 N N . LEU A 1 108 ? 11.476 3.306 -17.526 1.00 95.44 108 LEU A N 1
ATOM 862 C CA . LEU A 1 108 ? 12.241 2.612 -16.486 1.00 95.44 108 LEU A CA 1
ATOM 863 C C . LEU A 1 108 ? 11.953 3.177 -15.092 1.00 95.44 108 LEU A C 1
ATOM 865 O O . LEU A 1 108 ? 11.651 2.433 -14.160 1.00 95.44 108 LEU A O 1
ATOM 869 N N . THR A 1 109 ? 11.993 4.501 -14.937 1.00 97.19 109 THR A N 1
ATOM 870 C CA . THR A 1 109 ? 11.707 5.143 -13.644 1.00 97.19 109 THR A CA 1
ATOM 871 C C . THR A 1 109 ? 10.258 4.926 -13.210 1.00 97.19 109 THR A C 1
ATOM 873 O O . THR A 1 109 ? 9.999 4.732 -12.018 1.00 97.19 109 THR A O 1
ATOM 876 N N . ARG A 1 110 ? 9.300 4.908 -14.148 1.00 92.69 110 ARG A N 1
ATOM 877 C CA . ARG A 1 110 ? 7.895 4.589 -13.857 1.00 92.69 110 ARG A CA 1
ATOM 878 C C . ARG A 1 110 ? 7.731 3.142 -13.393 1.00 92.69 110 ARG A C 1
ATOM 880 O O . ARG A 1 110 ? 7.011 2.909 -12.419 1.00 92.69 110 ARG A O 1
ATOM 887 N N . GLN A 1 111 ? 8.393 2.195 -14.055 1.00 93.50 111 GLN A N 1
ATOM 888 C CA . GLN A 1 111 ? 8.366 0.782 -13.679 1.00 93.50 111 GLN A CA 1
ATOM 889 C C . GLN A 1 111 ? 8.993 0.559 -12.297 1.00 93.50 111 GLN A C 1
ATOM 891 O O . GLN A 1 111 ? 8.334 0.003 -11.417 1.00 93.50 111 GLN A O 1
ATOM 896 N N . ALA A 1 112 ? 10.191 1.098 -12.061 1.00 94.81 112 ALA A N 1
ATOM 897 C CA . ALA A 1 112 ? 10.887 0.971 -10.783 1.00 94.81 112 ALA A CA 1
ATOM 898 C C . ALA A 1 112 ? 10.059 1.534 -9.616 1.00 94.81 112 ALA A C 1
ATOM 900 O O . ALA A 1 112 ? 9.894 0.882 -8.586 1.00 94.81 112 ALA A O 1
ATOM 901 N N . LYS A 1 113 ? 9.454 2.721 -9.784 1.00 94.62 113 LYS A N 1
ATOM 902 C CA . LYS A 1 113 ? 8.566 3.313 -8.766 1.00 94.62 113 LYS A CA 1
ATOM 903 C C . LYS A 1 113 ? 7.360 2.426 -8.466 1.00 94.62 113 LYS A C 1
ATOM 905 O O . LYS A 1 113 ? 6.954 2.324 -7.307 1.00 94.62 113 LYS A O 1
ATOM 910 N N . LYS A 1 114 ? 6.770 1.804 -9.490 1.00 91.81 114 LYS A N 1
ATOM 911 C CA . LYS A 1 114 ? 5.617 0.910 -9.331 1.00 91.81 114 LYS A CA 1
ATOM 912 C C . LYS A 1 114 ? 5.999 -0.335 -8.534 1.00 91.81 114 LYS A C 1
ATOM 914 O O . LYS A 1 114 ? 5.321 -0.649 -7.556 1.00 91.81 114 LYS A O 1
ATOM 919 N N . GLU A 1 115 ? 7.085 -0.998 -8.910 1.00 93.38 115 GLU A N 1
ATOM 920 C CA . GLU A 1 115 ? 7.575 -2.201 -8.232 1.00 93.38 115 GLU A CA 1
ATOM 921 C C . GLU A 1 115 ? 7.939 -1.895 -6.777 1.00 93.38 115 GLU A C 1
ATOM 923 O O . GLU A 1 115 ? 7.361 -2.489 -5.861 1.00 93.38 115 GLU A O 1
ATOM 928 N N . LEU A 1 116 ? 8.777 -0.880 -6.542 1.00 96.06 116 LEU A N 1
ATOM 929 C CA . LEU A 1 116 ? 9.171 -0.456 -5.196 1.00 96.06 116 LEU A CA 1
ATOM 930 C C . LEU A 1 116 ? 7.961 -0.134 -4.320 1.00 96.06 116 LEU A C 1
ATOM 932 O O . LEU A 1 116 ? 7.874 -0.608 -3.190 1.00 96.06 116 LEU A O 1
ATOM 936 N N . LYS A 1 117 ? 6.980 0.607 -4.849 1.00 94.00 117 LYS A N 1
ATOM 937 C CA . LYS A 1 117 ? 5.745 0.909 -4.117 1.00 94.00 117 LYS A CA 1
ATOM 938 C C . LYS A 1 117 ? 5.010 -0.364 -3.698 1.00 94.00 117 LYS A C 1
ATOM 940 O O . LYS A 1 117 ? 4.548 -0.446 -2.564 1.00 94.00 117 LYS A O 1
ATOM 945 N N . THR A 1 118 ? 4.888 -1.353 -4.584 1.00 91.69 118 THR A N 1
ATOM 946 C CA . THR A 1 118 ? 4.209 -2.613 -4.239 1.00 91.69 118 THR A CA 1
ATOM 947 C C . THR A 1 118 ? 4.959 -3.407 -3.174 1.00 91.69 118 THR A C 1
ATOM 949 O O . THR A 1 118 ? 4.321 -3.931 -2.262 1.00 91.69 118 THR A O 1
ATOM 952 N N . HIS A 1 119 ? 6.291 -3.449 -3.238 1.00 94.75 119 HIS A N 1
ATOM 953 C CA . HIS A 1 119 ? 7.110 -4.149 -2.250 1.00 94.75 119 HIS A CA 1
ATOM 954 C C . HIS A 1 119 ? 7.090 -3.461 -0.883 1.00 94.75 119 HIS A C 1
ATOM 956 O O . HIS A 1 119 ? 6.875 -4.138 0.115 1.00 94.75 119 HIS A O 1
ATOM 962 N N . LEU A 1 120 ? 7.214 -2.130 -0.833 1.00 95.94 120 LEU A N 1
ATOM 963 C CA . LEU A 1 120 ? 7.149 -1.362 0.417 1.00 95.94 120 LEU A CA 1
ATOM 964 C C . LEU A 1 120 ? 5.789 -1.493 1.112 1.00 95.94 120 LEU A C 1
ATOM 966 O O . LEU A 1 120 ? 5.703 -1.582 2.337 1.00 95.94 120 LEU A O 1
ATOM 970 N N . LEU A 1 121 ? 4.703 -1.527 0.337 1.00 93.12 121 LEU A N 1
ATOM 971 C CA . LEU A 1 121 ? 3.374 -1.755 0.899 1.00 93.12 121 LEU A CA 1
ATOM 972 C C . LEU A 1 121 ? 3.230 -3.174 1.457 1.00 93.12 121 LEU A C 1
ATOM 974 O O . LEU A 1 121 ? 2.651 -3.339 2.522 1.00 93.12 121 LEU A O 1
ATOM 978 N N . ARG A 1 122 ? 3.771 -4.192 0.782 1.00 92.44 122 ARG A N 1
ATOM 979 C CA . ARG A 1 122 ? 3.742 -5.572 1.293 1.00 92.44 122 ARG A CA 1
ATOM 980 C C . ARG A 1 122 ? 4.577 -5.723 2.566 1.00 92.44 122 ARG A C 1
ATOM 982 O O . ARG A 1 122 ? 4.051 -6.205 3.563 1.00 92.44 122 ARG A O 1
ATOM 989 N N . SER A 1 123 ? 5.813 -5.225 2.572 1.00 94.25 123 SER A N 1
ATOM 990 C CA . SER A 1 123 ? 6.698 -5.331 3.738 1.00 94.25 123 SER A CA 1
ATOM 991 C C . SER A 1 123 ? 6.159 -4.572 4.952 1.00 94.25 123 SER A C 1
ATOM 993 O O . SER A 1 123 ? 6.200 -5.081 6.067 1.00 94.25 123 SER A O 1
ATOM 995 N N . SER A 1 124 ? 5.589 -3.379 4.757 1.00 93.19 124 SER A N 1
ATOM 996 C CA . SER A 1 124 ? 4.965 -2.632 5.861 1.00 93.19 124 SER A CA 1
ATOM 997 C C . SER A 1 124 ? 3.762 -3.362 6.466 1.00 93.19 124 SER A C 1
ATOM 999 O O . SER A 1 124 ? 3.575 -3.321 7.679 1.00 93.19 124 SER A O 1
ATOM 1001 N N . ILE A 1 125 ? 2.970 -4.066 5.655 1.00 92.19 125 ILE A N 1
ATOM 1002 C CA . ILE A 1 125 ? 1.851 -4.892 6.131 1.00 92.19 125 ILE A CA 1
ATOM 1003 C C . ILE A 1 125 ? 2.359 -6.094 6.941 1.00 92.19 125 ILE A C 1
ATOM 1005 O O . ILE A 1 125 ? 1.826 -6.372 8.018 1.00 92.19 125 ILE A O 1
ATOM 1009 N N . GLU A 1 126 ? 3.409 -6.761 6.461 1.00 90.38 126 GLU A N 1
ATOM 1010 C CA . GLU A 1 126 ? 4.042 -7.898 7.143 1.00 90.38 126 GLU A CA 1
ATOM 1011 C C . GLU A 1 126 ? 4.641 -7.495 8.497 1.00 90.38 126 GLU A C 1
ATOM 1013 O O . GLU A 1 126 ? 4.409 -8.178 9.493 1.00 90.38 126 GLU A O 1
ATOM 1018 N N . LEU A 1 127 ? 5.329 -6.350 8.570 1.00 91.00 127 LEU A N 1
ATOM 1019 C CA . LEU A 1 127 ? 5.893 -5.815 9.818 1.00 91.00 127 LEU A CA 1
ATOM 1020 C C . LEU A 1 127 ? 4.823 -5.477 10.862 1.00 91.00 127 LEU A C 1
ATOM 1022 O O . LEU A 1 127 ? 5.066 -5.583 12.062 1.00 91.00 127 LEU A O 1
ATOM 1026 N N . LEU A 1 128 ? 3.628 -5.086 10.418 1.00 87.31 128 LEU A N 1
ATOM 1027 C CA . LEU A 1 128 ? 2.484 -4.868 11.303 1.00 87.31 128 LEU A CA 1
ATOM 1028 C C . LEU A 1 128 ? 1.851 -6.183 11.795 1.00 87.31 128 LEU A C 1
ATOM 1030 O O . LEU A 1 128 ? 0.970 -6.142 12.658 1.00 87.31 128 LEU A O 1
ATOM 1034 N N . GLY A 1 129 ? 2.285 -7.331 11.264 1.00 87.75 129 GLY A N 1
ATOM 1035 C CA . GLY A 1 129 ? 1.808 -8.659 11.642 1.00 87.75 129 GLY A CA 1
ATOM 1036 C C . GLY A 1 129 ? 0.435 -9.013 11.071 1.00 87.75 129 GLY A C 1
ATOM 1037 O O . GLY A 1 129 ? -0.246 -9.881 11.618 1.00 87.75 129 GLY A O 1
ATOM 1038 N N . TYR A 1 130 ? -0.009 -8.346 10.000 1.00 86.06 130 TYR A N 1
ATOM 1039 C CA . TYR A 1 130 ? -1.301 -8.631 9.373 1.00 86.06 130 TYR A CA 1
ATOM 1040 C C . TYR A 1 130 ? -1.116 -9.291 8.012 1.00 86.06 130 TYR A C 1
ATOM 1042 O O . TYR A 1 130 ? -0.348 -8.818 7.186 1.00 86.06 130 TYR A O 1
ATOM 1050 N N . ASN A 1 131 ? -1.887 -10.340 7.729 1.00 85.19 131 ASN A N 1
ATOM 1051 C CA . ASN A 1 131 ? -1.943 -10.924 6.392 1.00 85.19 131 ASN A CA 1
ATOM 1052 C C . ASN A 1 131 ? -3.086 -10.265 5.603 1.00 85.19 131 ASN A C 1
ATOM 1054 O O . ASN A 1 131 ? -4.237 -10.702 5.659 1.00 85.19 131 ASN A O 1
ATOM 1058 N N . LEU A 1 132 ? -2.787 -9.137 4.951 1.00 91.25 132 LEU A N 1
ATOM 1059 C CA . LEU A 1 132 ? -3.754 -8.378 4.156 1.00 91.25 132 LEU A CA 1
ATOM 1060 C C . LEU A 1 132 ? -3.398 -8.446 2.675 1.00 91.25 132 LEU A C 1
ATOM 1062 O O . LEU A 1 132 ? -2.313 -8.038 2.263 1.00 91.25 132 LEU A O 1
ATOM 1066 N N . ALA A 1 133 ? -4.352 -8.887 1.858 1.00 91.94 133 ALA A N 1
ATOM 1067 C CA . ALA A 1 133 ? -4.192 -8.863 0.414 1.00 91.94 133 ALA A CA 1
ATOM 1068 C C . ALA A 1 133 ? -4.387 -7.443 -0.143 1.00 91.94 133 ALA A C 1
ATOM 1070 O O . ALA A 1 133 ? -5.263 -6.681 0.282 1.00 91.94 133 ALA A O 1
ATOM 1071 N N . LEU A 1 134 ? -3.566 -7.105 -1.135 1.00 93.81 134 LEU A N 1
ATOM 1072 C CA . LEU A 1 134 ? -3.623 -5.849 -1.875 1.00 93.81 134 LEU A CA 1
ATOM 1073 C C . LEU A 1 134 ? -4.218 -6.088 -3.261 1.00 93.81 134 LEU A C 1
ATOM 1075 O O . LEU A 1 134 ? -3.926 -7.083 -3.920 1.00 93.81 134 LEU A O 1
ATOM 1079 N N . THR A 1 135 ? -5.032 -5.150 -3.734 1.00 94.94 135 THR A N 1
ATOM 1080 C CA . THR A 1 135 ? -5.582 -5.164 -5.095 1.00 94.94 135 THR A CA 1
ATOM 1081 C C . THR A 1 135 ? -5.410 -3.801 -5.739 1.00 94.94 135 THR A C 1
ATOM 1083 O O . THR A 1 135 ? -5.544 -2.768 -5.085 1.00 94.94 135 THR A O 1
ATOM 1086 N N . THR A 1 136 ? -5.139 -3.775 -7.038 1.00 94.75 136 THR A N 1
ATOM 1087 C CA . THR A 1 136 ? -5.040 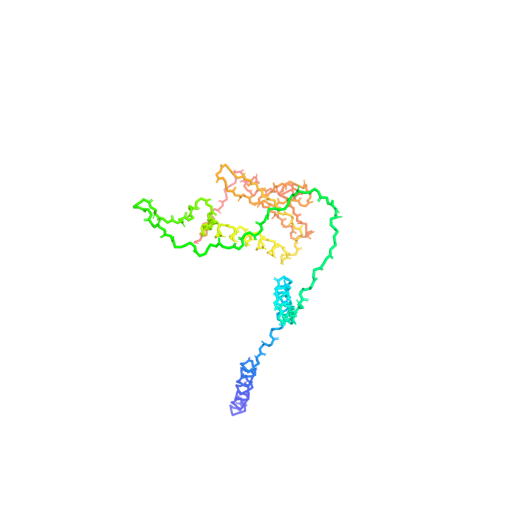-2.542 -7.818 1.00 94.75 136 THR A CA 1
ATOM 1088 C C . THR A 1 136 ? -6.243 -2.380 -8.741 1.00 94.75 136 THR A C 1
ATOM 1090 O O . THR A 1 136 ? -6.843 -3.346 -9.208 1.00 94.75 136 THR A O 1
ATOM 1093 N N . SER A 1 137 ? -6.631 -1.132 -8.992 1.00 94.38 137 SER A N 1
ATOM 1094 C CA . SER A 1 137 ? -7.602 -0.778 -10.029 1.00 94.38 137 SER A CA 1
ATOM 1095 C C . SER A 1 137 ? -7.024 0.304 -10.927 1.00 94.38 137 SER A C 1
ATOM 1097 O O . SER A 1 137 ? -6.442 1.268 -10.417 1.00 94.38 137 SER A O 1
ATOM 1099 N N . LYS A 1 138 ? -7.239 0.185 -12.237 1.00 93.81 138 LYS A N 1
ATOM 1100 C CA . LYS A 1 138 ? -6.895 1.236 -13.198 1.00 93.81 138 LYS A CA 1
ATOM 1101 C C . LYS A 1 138 ? -7.829 2.435 -13.020 1.00 93.81 138 LYS A C 1
ATOM 1103 O O . LYS A 1 138 ? -9.030 2.265 -12.810 1.00 93.81 138 LYS A O 1
ATOM 1108 N N . THR A 1 139 ? -7.279 3.640 -13.070 1.00 93.31 139 THR A N 1
ATOM 1109 C CA . THR A 1 139 ? -8.040 4.892 -13.128 1.00 93.31 139 THR A CA 1
ATOM 1110 C C . THR A 1 139 ? -8.220 5.323 -14.584 1.00 93.31 139 THR A C 1
ATOM 1112 O O . THR A 1 139 ? -7.559 4.801 -15.480 1.00 93.31 139 THR A O 1
ATOM 1115 N N . ARG A 1 140 ? -9.099 6.304 -14.829 1.00 93.38 140 ARG A N 1
ATOM 1116 C CA . ARG A 1 140 ? -9.373 6.845 -16.174 1.00 93.38 140 ARG A CA 1
ATOM 1117 C C . ARG A 1 140 ? -8.119 7.371 -16.891 1.00 93.38 140 ARG A C 1
ATOM 1119 O O . ARG A 1 140 ? -8.073 7.353 -18.111 1.00 93.38 140 ARG A O 1
ATOM 1126 N N . PHE A 1 141 ? -7.111 7.814 -16.141 1.00 91.38 141 PHE A N 1
ATOM 1127 C CA . PHE A 1 141 ? -5.901 8.454 -16.665 1.00 91.38 141 PHE A CA 1
ATOM 1128 C C . PHE A 1 141 ? -4.659 7.557 -16.558 1.00 91.38 141 PHE A C 1
ATOM 1130 O O . PHE A 1 141 ? -3.586 8.035 -16.201 1.00 91.38 141 PHE A O 1
ATOM 1137 N N . ASN A 1 142 ? -4.798 6.246 -16.791 1.00 83.62 142 ASN A N 1
ATOM 1138 C CA . ASN A 1 142 ? -3.699 5.267 -16.697 1.00 83.62 142 ASN A CA 1
ATOM 1139 C C . ASN A 1 142 ? -2.951 5.250 -15.347 1.00 83.62 142 ASN A C 1
ATOM 1141 O O . ASN A 1 142 ? -1.849 4.715 -15.242 1.00 83.62 142 ASN A O 1
ATOM 1145 N N . GLY A 1 143 ? -3.556 5.806 -14.298 1.00 87.38 143 GLY A N 1
ATOM 1146 C CA . GLY A 1 143 ? -3.069 5.679 -12.933 1.00 87.38 143 GLY A CA 1
ATOM 1147 C C . GLY A 1 143 ? -3.543 4.372 -12.306 1.00 87.38 143 GLY A C 1
ATOM 1148 O O . GLY A 1 143 ? -4.515 3.757 -12.743 1.00 87.38 143 GLY A O 1
ATOM 1149 N N . GLU A 1 144 ? -2.884 3.962 -11.229 1.00 90.88 144 GLU A N 1
ATOM 1150 C CA . GLU A 1 144 ? -3.274 2.784 -10.458 1.00 90.88 144 GLU A CA 1
ATOM 1151 C C . GLU A 1 144 ? -3.596 3.189 -9.024 1.00 90.88 144 GLU A C 1
ATOM 1153 O O . GLU A 1 144 ? -2.793 3.833 -8.341 1.00 90.88 144 GLU A O 1
ATOM 1158 N N . ARG A 1 145 ? -4.783 2.798 -8.554 1.00 92.81 145 ARG A N 1
ATOM 1159 C CA . ARG A 1 145 ? -5.190 2.967 -7.158 1.00 92.81 145 ARG A CA 1
ATOM 1160 C C . ARG A 1 145 ? -5.067 1.637 -6.434 1.00 92.81 145 ARG A C 1
ATOM 1162 O O . ARG A 1 145 ? -5.634 0.639 -6.874 1.00 92.81 145 ARG A O 1
ATOM 1169 N N . THR A 1 146 ? -4.316 1.638 -5.341 1.00 94.50 146 THR A N 1
ATOM 1170 C CA . THR A 1 146 ? -4.141 0.490 -4.449 1.00 94.50 146 THR A CA 1
ATOM 1171 C C . THR A 1 146 ? -5.261 0.456 -3.417 1.00 94.50 146 THR A C 1
ATOM 1173 O O . THR A 1 146 ? -5.581 1.477 -2.808 1.00 94.50 146 THR A O 1
ATOM 1176 N N . TRP A 1 147 ? -5.831 -0.725 -3.218 1.00 95.88 147 TRP A N 1
ATOM 1177 C CA . TRP A 1 147 ? -6.891 -1.020 -2.262 1.00 95.88 147 TRP A CA 1
ATOM 1178 C C . TRP A 1 147 ? -6.476 -2.195 -1.385 1.00 95.88 147 TRP A C 1
ATOM 1180 O O . TRP A 1 147 ? -5.757 -3.087 -1.837 1.00 95.88 147 TRP A O 1
ATOM 1190 N N . PHE A 1 148 ? -7.000 -2.232 -0.167 1.00 95.69 148 PHE A N 1
ATOM 1191 C CA . PHE A 1 148 ? -6.941 -3.420 0.670 1.00 95.69 148 PHE A CA 1
ATOM 1192 C C . PHE A 1 148 ? -8.130 -4.328 0.379 1.00 95.69 148 PHE A C 1
ATOM 1194 O O . PHE A 1 148 ? -9.238 -3.852 0.118 1.00 95.69 148 PHE A O 1
ATOM 1201 N N . VAL A 1 149 ? -7.924 -5.634 0.478 1.00 95.69 149 VAL A N 1
ATOM 1202 C CA . VAL A 1 149 ? -9.005 -6.619 0.502 1.00 95.69 149 VAL A CA 1
ATOM 1203 C C . VAL A 1 149 ? -9.327 -6.924 1.956 1.00 95.69 149 VAL A C 1
ATOM 1205 O O . VAL A 1 149 ? -8.461 -7.325 2.730 1.00 95.69 149 VAL A O 1
ATOM 1208 N N . CYS A 1 150 ? -10.577 -6.705 2.354 1.00 94.81 150 CYS A N 1
ATOM 1209 C CA . CYS A 1 150 ? -10.995 -6.987 3.719 1.00 94.81 150 CYS A CA 1
ATOM 1210 C C . CYS A 1 150 ? -11.001 -8.506 3.985 1.00 94.81 150 CYS A C 1
ATOM 1212 O O . CYS A 1 150 ? -11.719 -9.212 3.276 1.00 94.81 150 CYS A O 1
ATOM 1214 N N . PRO A 1 151 ? -10.353 -9.005 5.055 1.00 93.12 151 PRO A N 1
ATOM 1215 C CA . PRO A 1 151 ? -10.303 -10.442 5.351 1.00 93.12 151 PRO A CA 1
ATOM 1216 C C . PRO A 1 151 ? -11.676 -11.032 5.710 1.00 93.12 151 PRO A C 1
ATOM 1218 O O . PRO A 1 151 ? -11.941 -12.192 5.436 1.00 93.12 151 PRO A O 1
ATOM 1221 N N . LEU A 1 152 ? -12.581 -10.226 6.279 1.00 93.44 152 LEU A N 1
ATOM 1222 C CA . LEU A 1 152 ? -13.908 -10.689 6.707 1.00 93.44 152 LEU A CA 1
ATOM 1223 C C . LEU A 1 152 ? -14.962 -10.745 5.589 1.00 93.44 152 LEU A C 1
ATOM 1225 O O . LEU A 1 152 ? -15.923 -11.491 5.702 1.00 93.44 152 LEU A O 1
ATOM 1229 N N . CYS A 1 153 ? -14.846 -9.919 4.541 1.00 94.38 153 CYS A N 1
ATOM 1230 C CA . CYS A 1 153 ? -15.895 -9.803 3.514 1.00 94.38 153 CYS A CA 1
ATOM 1231 C C . CYS A 1 153 ? -15.385 -9.831 2.070 1.00 94.38 153 CYS A C 1
ATOM 1233 O O . CYS A 1 153 ? -16.189 -9.702 1.150 1.00 94.38 153 CYS A O 1
ATOM 1235 N N . GLY A 1 154 ? -14.069 -9.892 1.850 1.00 93.81 154 GLY A N 1
ATOM 1236 C CA . GLY A 1 154 ? -13.454 -9.893 0.519 1.00 93.81 154 GLY A CA 1
ATOM 1237 C C . GLY A 1 154 ? -13.611 -8.593 -0.280 1.00 93.81 154 GLY A C 1
ATOM 1238 O O . GLY A 1 154 ? -13.129 -8.493 -1.405 1.00 93.81 154 GLY A O 1
ATOM 1239 N N . LYS A 1 155 ? -14.276 -7.563 0.261 1.00 94.69 155 LYS A N 1
ATOM 1240 C CA . LYS A 1 155 ? -14.494 -6.299 -0.455 1.00 94.69 155 LYS A CA 1
ATOM 1241 C C . LYS A 1 155 ? -13.223 -5.456 -0.490 1.00 94.69 155 LYS A C 1
ATOM 1243 O O . LYS A 1 155 ? -12.461 -5.413 0.477 1.00 94.69 155 LYS A O 1
ATOM 1248 N N . ARG A 1 156 ? -13.056 -4.719 -1.591 1.00 96.06 156 ARG A N 1
ATOM 1249 C CA . ARG A 1 156 ? -12.000 -3.714 -1.761 1.00 96.06 156 ARG A CA 1
ATOM 1250 C C . ARG A 1 156 ? -12.326 -2.474 -0.932 1.00 96.06 156 ARG A C 1
ATOM 1252 O O . ARG A 1 156 ? -13.384 -1.872 -1.113 1.00 96.06 156 ARG A O 1
ATOM 1259 N N . VAL A 1 157 ? -11.430 -2.100 -0.027 1.00 96.44 157 VAL A N 1
ATOM 1260 C CA . VAL A 1 157 ? -11.591 -0.970 0.895 1.00 96.44 157 VAL A CA 1
ATOM 1261 C C . VAL A 1 157 ? -10.324 -0.122 0.941 1.00 96.44 157 VAL A C 1
ATOM 1263 O O . VAL A 1 157 ? -9.216 -0.619 0.762 1.00 96.44 157 VAL A O 1
ATOM 1266 N N . GLY A 1 158 ? -10.487 1.186 1.147 1.00 94.75 158 GLY A N 1
ATOM 1267 C CA . GLY A 1 158 ? -9.353 2.114 1.241 1.00 94.75 158 GLY A CA 1
ATOM 1268 C C . GLY A 1 158 ? -8.698 2.139 2.622 1.00 94.75 158 GLY A C 1
ATOM 1269 O O . GLY A 1 158 ? -7.534 2.496 2.736 1.00 94.75 158 GLY A O 1
ATOM 1270 N N . VAL A 1 159 ? -9.440 1.753 3.662 1.00 94.06 159 VAL A N 1
ATOM 1271 C CA . VAL A 1 159 ? -8.987 1.778 5.056 1.00 94.06 159 VAL A CA 1
ATOM 1272 C C . VAL A 1 159 ? -9.436 0.496 5.743 1.00 94.06 159 VAL A C 1
ATOM 1274 O O . VAL A 1 159 ? -10.590 0.077 5.606 1.00 94.06 159 VAL A O 1
ATOM 1277 N N . ILE A 1 160 ? -8.515 -0.105 6.487 1.00 93.62 160 ILE A N 1
ATOM 1278 C CA . ILE A 1 160 ? -8.764 -1.234 7.375 1.00 93.62 160 ILE A CA 1
ATOM 1279 C C . ILE A 1 160 ? -8.558 -0.760 8.811 1.00 93.62 160 ILE A C 1
ATOM 1281 O O . ILE A 1 160 ? -7.651 0.019 9.092 1.00 93.62 160 ILE A O 1
ATOM 1285 N N . TYR A 1 161 ? -9.423 -1.220 9.710 1.00 93.19 161 TYR A N 1
ATOM 1286 C CA . TYR A 1 161 ? -9.397 -0.851 11.119 1.00 93.19 161 TYR A CA 1
ATOM 1287 C C . TYR A 1 161 ? -9.012 -2.057 11.974 1.00 93.19 161 TYR A C 1
ATOM 1289 O O . TYR A 1 161 ? -9.338 -3.199 11.637 1.00 93.19 161 TYR A O 1
ATOM 1297 N N . LYS A 1 162 ? -8.350 -1.780 13.100 1.00 91.94 162 LYS A N 1
ATOM 1298 C CA . LYS A 1 162 ? -8.032 -2.747 14.153 1.00 91.94 162 LYS A CA 1
ATOM 1299 C C . LYS A 1 162 ? -8.856 -2.430 15.396 1.00 91.94 162 LYS A C 1
ATOM 1301 O O . LYS A 1 162 ? -8.866 -1.286 15.848 1.00 91.94 162 LYS A O 1
ATOM 1306 N N . GLN A 1 163 ? -9.500 -3.439 15.977 1.00 89.69 163 GLN A N 1
ATOM 1307 C CA . GLN A 1 163 ? -10.156 -3.303 17.277 1.00 89.69 163 GLN A CA 1
ATOM 1308 C C . GLN A 1 163 ? -9.162 -3.606 18.410 1.00 89.69 163 GLN A C 1
ATOM 1310 O O . GLN A 1 163 ? -8.555 -4.675 18.421 1.00 89.69 163 GLN A O 1
ATOM 1315 N N . GLN A 1 164 ? -9.016 -2.686 19.371 1.00 85.00 164 GLN A N 1
ATOM 1316 C CA . GLN A 1 164 ? -8.004 -2.783 20.435 1.00 85.00 164 GLN A CA 1
ATOM 1317 C C . GLN A 1 164 ? -8.206 -3.968 21.402 1.00 85.00 164 GLN A C 1
ATOM 1319 O O . GLN A 1 164 ? -7.231 -4.427 21.977 1.00 85.00 164 GLN A O 1
ATOM 1324 N N . GLY A 1 165 ? -9.426 -4.505 21.543 1.00 82.00 165 GLY A N 1
ATOM 1325 C CA . GLY A 1 165 ? -9.705 -5.624 22.461 1.00 82.00 165 GLY A CA 1
ATOM 1326 C C . GLY A 1 165 ? -9.698 -7.021 21.828 1.00 82.00 165 GLY A C 1
ATOM 1327 O O . GLY A 1 165 ? -9.214 -7.967 22.427 1.00 82.00 165 GLY A O 1
ATOM 1328 N N . ASN A 1 166 ? -10.214 -7.167 20.604 1.00 82.19 166 ASN A N 1
ATOM 1329 C CA . ASN A 1 166 ? -10.428 -8.486 19.984 1.00 82.19 166 ASN A CA 1
ATOM 1330 C C . ASN A 1 166 ? -9.330 -8.896 18.991 1.00 82.19 166 ASN A C 1
ATOM 1332 O O . ASN A 1 166 ? -9.459 -9.931 18.344 1.00 82.19 166 ASN A O 1
ATOM 1336 N N . ASN A 1 167 ? -8.322 -8.042 18.773 1.00 84.81 167 ASN A N 1
ATOM 1337 C CA . ASN A 1 167 ? -7.315 -8.166 17.709 1.00 84.81 167 ASN A CA 1
ATOM 1338 C C . ASN A 1 167 ? -7.905 -8.425 16.301 1.00 84.81 167 ASN A C 1
ATOM 1340 O O . ASN A 1 167 ? -7.218 -8.868 15.384 1.00 84.81 167 ASN A O 1
ATOM 1344 N N . LYS A 1 168 ? -9.199 -8.139 16.118 1.00 89.56 168 LYS A N 1
ATOM 1345 C CA . LYS A 1 168 ? -9.904 -8.296 14.850 1.00 89.56 168 LYS A CA 1
ATOM 1346 C C . LYS A 1 168 ? -9.527 -7.145 13.933 1.00 89.56 168 LYS A C 1
ATOM 1348 O O . LYS A 1 168 ? -9.543 -5.976 14.332 1.00 89.56 168 LYS A O 1
ATOM 1353 N N . VAL A 1 169 ? -9.234 -7.502 12.691 1.00 92.69 169 VAL A N 1
ATOM 1354 C CA . VAL A 1 169 ? -8.877 -6.580 11.619 1.00 92.69 169 VAL A CA 1
ATOM 1355 C C . VAL A 1 169 ? -9.926 -6.696 10.530 1.00 92.69 169 VAL A C 1
ATOM 1357 O O . VAL A 1 169 ? -10.277 -7.796 10.104 1.00 92.69 169 VAL A O 1
ATOM 1360 N N . GLY A 1 170 ? -10.471 -5.568 10.089 1.00 94.19 170 GLY A N 1
ATOM 1361 C CA . GLY A 1 170 ? -11.562 -5.608 9.129 1.00 94.19 170 GLY A CA 1
ATOM 1362 C C . GLY A 1 170 ? -11.992 -4.256 8.595 1.00 94.19 170 GLY A C 1
ATOM 1363 O O . GLY A 1 170 ? -11.465 -3.198 8.942 1.00 94.19 170 GLY A O 1
ATOM 1364 N N . CYS A 1 171 ? -12.980 -4.311 7.709 1.00 95.25 171 CYS A N 1
ATOM 1365 C CA . CYS A 1 171 ? -13.594 -3.129 7.138 1.00 95.25 171 CYS A CA 1
ATOM 1366 C C . CYS A 1 171 ? -14.456 -2.381 8.165 1.00 95.25 171 CYS A C 1
ATOM 1368 O O . CYS A 1 171 ? -14.954 -2.973 9.122 1.00 95.25 171 CYS A O 1
ATOM 1370 N N . PHE A 1 172 ? -14.723 -1.099 7.902 1.00 94.12 172 PHE A N 1
ATOM 1371 C CA . PHE A 1 172 ? -15.602 -0.264 8.731 1.00 94.12 172 PHE A CA 1
ATOM 1372 C C . PHE A 1 172 ? -16.965 -0.922 9.014 1.00 94.12 172 PHE A C 1
ATOM 1374 O O . PHE A 1 172 ? -17.400 -0.987 10.159 1.00 94.12 172 PHE A O 1
ATOM 1381 N N . LYS A 1 173 ? -17.606 -1.479 7.973 1.00 93.88 173 LYS A N 1
ATOM 1382 C CA . LYS A 1 173 ? -18.901 -2.174 8.089 1.00 93.88 173 LYS A CA 1
ATOM 1383 C C . LYS A 1 173 ? -18.794 -3.487 8.874 1.00 93.88 173 LYS A C 1
ATOM 1385 O O . LYS A 1 173 ? -19.675 -3.806 9.656 1.00 93.88 173 LYS A O 1
ATOM 1390 N N . CYS A 1 174 ? -17.705 -4.224 8.674 1.00 93.88 174 CYS A N 1
ATOM 1391 C CA . CYS A 1 174 ? -17.458 -5.541 9.256 1.00 93.88 174 CYS A CA 1
ATOM 1392 C C . CYS A 1 174 ? -17.264 -5.456 10.772 1.00 93.88 174 CYS A C 1
ATOM 1394 O O . CYS A 1 174 ? -17.684 -6.336 11.512 1.00 93.88 174 CYS A O 1
ATOM 1396 N N . LEU A 1 175 ? -16.629 -4.375 11.222 1.00 93.19 175 LEU A N 1
ATOM 1397 C CA . LEU A 1 175 ? -16.406 -4.082 12.634 1.00 93.19 175 LEU A CA 1
ATOM 1398 C C . LEU A 1 175 ? -17.546 -3.257 13.253 1.00 93.19 175 LEU A C 1
ATOM 1400 O O . LEU A 1 175 ? -17.415 -2.808 14.387 1.00 93.19 175 LEU A O 1
ATOM 1404 N N . ASN A 1 176 ? -18.645 -3.042 12.515 1.00 92.69 176 ASN A N 1
ATOM 1405 C CA . ASN A 1 176 ? -19.797 -2.236 12.924 1.00 92.69 176 ASN A CA 1
ATOM 1406 C C . ASN A 1 176 ? -19.401 -0.865 13.508 1.00 92.69 176 ASN A C 1
ATOM 1408 O O . ASN A 1 176 ? -19.962 -0.390 14.499 1.00 92.69 176 ASN A O 1
ATOM 1412 N N . LEU A 1 177 ? -18.387 -0.239 12.908 1.00 92.00 177 LEU A N 1
ATOM 1413 C CA . LEU A 1 177 ? -17.932 1.077 13.328 1.00 92.00 177 LEU A CA 1
ATOM 1414 C C . LEU A 1 177 ? -18.944 2.126 12.861 1.00 92.00 177 LEU A C 1
ATOM 1416 O O . LEU A 1 177 ? -19.566 1.997 11.807 1.00 92.00 177 LEU A O 1
ATOM 1420 N N . LYS A 1 178 ? -19.104 3.185 13.652 1.00 92.31 178 LYS A N 1
ATOM 1421 C CA . LYS A 1 178 ? -19.906 4.360 13.299 1.00 92.31 178 LYS A CA 1
ATOM 1422 C C . LYS A 1 178 ? -19.023 5.592 13.375 1.00 92.31 178 LYS A C 1
ATOM 1424 O O . LYS A 1 178 ? -18.142 5.683 14.229 1.00 92.31 178 LYS A 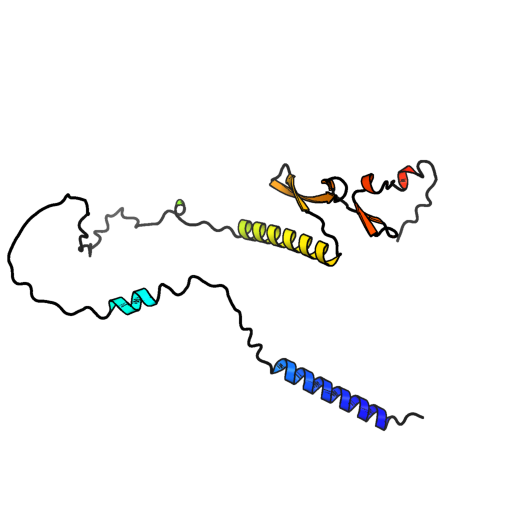O 1
ATOM 1429 N N . TYR A 1 179 ? -19.248 6.548 12.479 1.00 91.06 179 TYR A N 1
ATOM 1430 C CA . TYR A 1 179 ? -18.515 7.806 12.544 1.00 91.06 179 TYR A CA 1
ATOM 1431 C C . TYR A 1 179 ? -19.005 8.610 13.742 1.00 91.06 179 TYR A C 1
ATOM 1433 O O . TYR A 1 179 ? -20.208 8.689 13.987 1.00 91.06 179 TYR A O 1
ATOM 1441 N N . ARG A 1 180 ? -18.085 9.284 14.435 1.00 86.44 180 ARG A N 1
ATOM 1442 C CA . ARG A 1 180 ? -18.413 10.188 15.546 1.00 86.44 180 ARG A CA 1
ATOM 1443 C C . ARG A 1 180 ? -19.526 11.178 15.170 1.00 86.44 180 ARG A C 1
ATOM 1445 O O . ARG A 1 180 ? -20.535 11.259 15.862 1.00 86.44 180 ARG A O 1
ATOM 1452 N N . LYS A 1 181 ? -19.404 11.812 13.997 1.00 84.31 181 LYS A N 1
ATOM 1453 C CA . LYS A 1 181 ? -20.387 12.768 13.451 1.00 84.31 181 LYS A CA 1
ATOM 1454 C C . LYS A 1 181 ? -21.807 12.204 13.298 1.00 84.31 181 LYS A C 1
ATOM 1456 O O . LYS A 1 181 ? -22.757 12.972 13.320 1.00 84.31 181 LYS A O 1
ATOM 1461 N N . GLN A 1 182 ? -21.971 10.888 13.131 1.00 86.12 182 GLN A N 1
ATOM 1462 C CA . GLN A 1 182 ? -23.303 10.272 13.045 1.00 86.12 182 GLN A CA 1
ATOM 1463 C C . GLN A 1 182 ? -23.991 10.205 14.410 1.00 86.12 182 GLN A C 1
ATOM 1465 O O . GLN A 1 182 ? -25.212 10.279 14.468 1.00 86.12 182 GLN A O 1
ATOM 1470 N N . ARG A 1 183 ? -23.224 10.066 15.498 1.00 83.50 183 ARG A N 1
ATOM 1471 C CA . ARG A 1 183 ? -23.765 9.975 16.860 1.00 83.50 183 ARG A CA 1
ATOM 1472 C C . ARG A 1 183 ? -24.109 11.344 17.442 1.00 83.50 183 ARG A C 1
ATOM 1474 O O . ARG A 1 183 ? -25.102 11.458 18.142 1.00 83.50 183 ARG A O 1
ATOM 1481 N N . TYR A 1 184 ? -23.305 12.358 17.140 1.00 83.31 184 TYR A N 1
ATOM 1482 C CA . TYR A 1 184 ? -23.421 13.696 17.734 1.00 83.31 184 TYR A CA 1
ATOM 1483 C C . TYR A 1 184 ? -24.010 14.732 16.767 1.00 83.31 184 TYR A C 1
ATOM 1485 O O . TYR A 1 184 ? -23.801 15.932 16.925 1.00 83.31 184 TYR A O 1
ATOM 1493 N N . LYS A 1 185 ? -24.745 14.287 15.739 1.00 81.88 185 LYS A N 1
ATOM 1494 C CA . LYS A 1 185 ? -25.417 15.186 14.795 1.00 81.88 185 LYS A CA 1
ATOM 1495 C C . LYS A 1 185 ? -26.429 16.052 15.559 1.00 81.88 185 LYS A C 1
ATOM 1497 O O . LYS A 1 185 ? -27.412 15.526 16.063 1.00 81.88 185 LYS A O 1
ATOM 1502 N N . GLY A 1 186 ? -26.184 17.362 15.627 1.00 81.00 186 GLY A N 1
ATOM 1503 C CA . GLY A 1 186 ? -27.031 18.321 16.351 1.00 81.00 186 GLY A CA 1
ATOM 1504 C C . GLY A 1 186 ? -26.570 18.645 17.776 1.00 81.00 186 GLY A C 1
ATOM 1505 O O . GLY A 1 186 ? -27.168 19.504 18.413 1.00 81.00 186 GLY A O 1
ATOM 1506 N N . MET A 1 187 ? -25.495 18.019 18.267 1.00 81.94 187 MET A N 1
ATOM 1507 C CA . MET A 1 187 ? -24.823 18.451 19.495 1.00 81.94 187 MET A CA 1
ATOM 1508 C C . MET A 1 187 ? -23.700 19.435 19.154 1.00 81.94 187 MET A C 1
ATOM 1510 O O . MET A 1 187 ? -22.979 19.252 18.1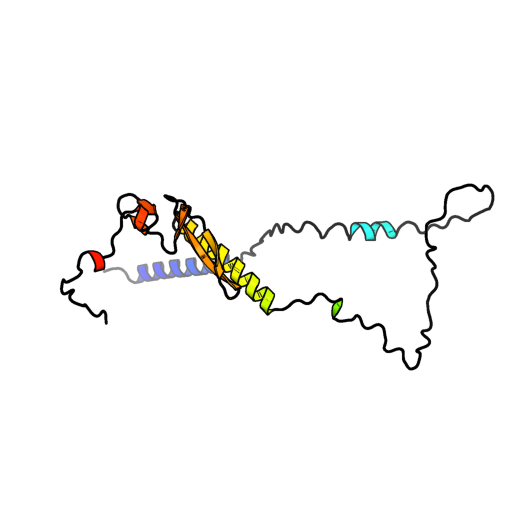72 1.00 81.94 187 MET A O 1
ATOM 1514 N N . ILE A 1 188 ? -23.547 20.476 19.974 1.00 73.81 188 ILE A N 1
ATOM 1515 C CA . ILE A 1 188 ? -22.466 21.457 19.847 1.00 73.81 188 ILE A CA 1
ATOM 1516 C C . ILE A 1 188 ? -21.174 20.762 20.294 1.00 73.81 188 ILE A C 1
ATOM 1518 O O . ILE A 1 188 ? -20.895 20.649 21.486 1.00 73.81 188 ILE A O 1
ATOM 1522 N N . GLU A 1 189 ? -20.397 20.225 19.351 1.00 74.62 189 GLU A N 1
ATOM 1523 C CA . GLU A 1 189 ? -19.043 19.772 19.663 1.00 74.62 189 GLU A CA 1
ATOM 1524 C C . GLU A 1 189 ? -18.184 21.018 19.909 1.00 74.62 189 GLU A C 1
ATOM 1526 O O . GLU A 1 189 ? -18.044 21.859 19.021 1.00 74.62 189 GLU A O 1
ATOM 1531 N N . ALA A 1 190 ? -17.610 21.150 21.109 1.00 70.12 190 ALA A N 1
ATOM 1532 C CA . ALA A 1 190 ? -16.583 22.151 21.362 1.00 70.12 190 ALA A CA 1
ATOM 1533 C C . ALA A 1 190 ? -15.428 21.884 20.390 1.00 70.12 190 ALA A C 1
ATOM 1535 O O . ALA A 1 190 ? -14.690 20.907 20.530 1.00 70.12 190 ALA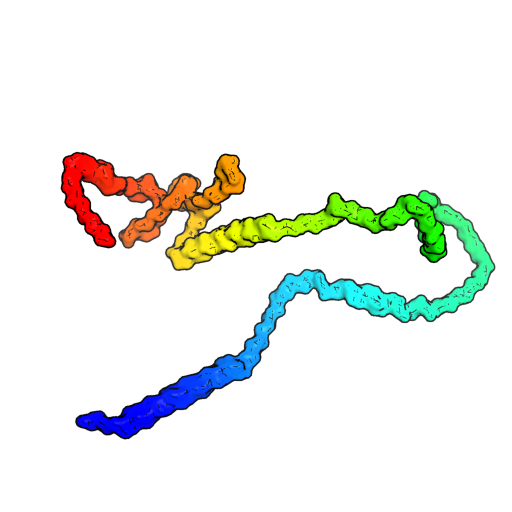 A O 1
ATOM 1536 N N . THR A 1 191 ? -15.308 22.709 19.351 1.00 64.25 191 THR A N 1
ATOM 1537 C CA . THR A 1 191 ? -14.208 22.621 18.398 1.00 64.25 191 THR A CA 1
ATOM 1538 C C . THR A 1 191 ? -12.942 23.062 19.114 1.00 64.25 191 THR A C 1
ATOM 1540 O O . THR A 1 191 ? -12.610 24.247 19.132 1.00 64.25 191 THR A O 1
ATOM 1543 N N . THR A 1 192 ? -12.227 22.117 19.718 1.00 61.12 192 THR A N 1
ATOM 1544 C CA . THR A 1 192 ? -10.836 22.329 20.102 1.00 61.12 192 THR A CA 1
ATOM 1545 C C . THR A 1 192 ? -10.052 22.482 18.805 1.00 61.12 192 THR A C 1
ATOM 1547 O O . THR A 1 192 ? -9.703 21.492 18.160 1.00 61.12 192 THR A O 1
ATOM 1550 N N . LYS A 1 193 ? -9.851 23.725 18.362 1.00 56.00 193 LYS A N 1
ATOM 1551 C CA . LYS A 1 193 ? -8.849 24.029 17.345 1.00 56.00 193 LYS A CA 1
ATOM 1552 C C . LYS A 1 193 ? -7.508 23.611 17.947 1.00 56.00 193 LYS A C 1
ATOM 1554 O O . LYS A 1 193 ? -7.045 24.242 18.891 1.00 56.00 193 LYS A O 1
ATOM 1559 N N . THR A 1 194 ? -6.951 22.497 17.484 1.00 51.66 194 THR A N 1
ATOM 1560 C CA . THR A 1 194 ? -5.550 22.165 17.753 1.00 51.66 194 THR A CA 1
ATOM 1561 C C . THR A 1 194 ? -4.689 23.281 17.147 1.00 51.66 194 THR A C 1
ATOM 1563 O O . THR A 1 194 ? -4.981 23.655 16.007 1.00 51.66 194 THR A O 1
ATOM 1566 N N . PRO A 1 195 ? -3.735 23.850 17.907 1.00 54.25 195 PRO A N 1
ATOM 1567 C CA . PRO A 1 195 ? -2.888 24.952 17.453 1.00 54.25 195 PRO A CA 1
ATOM 1568 C C . PRO A 1 195 ? -2.015 24.568 16.255 1.00 54.25 195 PRO A C 1
ATOM 1570 O O . PRO A 1 195 ? -1.691 23.364 16.117 1.00 54.25 195 PRO A O 1
#

Radius of gyration: 37.78 Å; chains: 1; bounding box: 73×68×105 Å

Secondary structure (DSSP, 8-state):
---HHHHHHHHHHHHHHHHHHHHHHHH------------SSSSTTHHHHTTSS---PPPP---------------------------TT----PPPGGGS----HHHHHHHHHHHHHHHHHHHHHHHTT----EEEEE-TTS-EEEEEEPTTT--EES--EE-TTT--EE-TTTTT---HHHHSTTS--------